Protein AF-A0A1B9SP45-F1 (afdb_monomer_lite)

Radius of gyration: 37.99 Å; chains: 1; bounding box: 98×41×104 Å

Sequence (190 aa):
MEVESFVPELCGLWPQTRAYCSGLAAVSGRADVQAVVEEYFLETKSGASASPEDLRVLLNEMTAEMREQFAAFRELRRSAEAAASASGDEAAAKLARTDLKAATDAMSLIVRTLEKIDQLQRQFARDRELAIEENEMAMGLDDAKTSFLRRIEERATARAWQLFEDWQRNGPPATDEDEAVRATREAEPG

Structure (mmCIF, N/CA/C/O backbone):
data_AF-A0A1B9SP45-F1
#
_entry.id   AF-A0A1B9SP45-F1
#
loop_
_atom_site.group_PDB
_atom_site.id
_atom_site.type_symbol
_atom_site.label_atom_id
_atom_site.label_alt_id
_atom_site.label_comp_id
_atom_site.label_asym_id
_atom_site.label_entity_id
_atom_site.label_seq_id
_atom_site.pdbx_PDB_ins_code
_atom_site.Cartn_x
_atom_site.Cartn_y
_atom_site.Cartn_z
_atom_site.occupancy
_atom_site.B_iso_or_equiv
_atom_site.auth_seq_id
_atom_site.auth_comp_id
_atom_site.auth_asym_id
_atom_site.auth_atom_id
_atom_site.pdbx_PDB_model_num
ATOM 1 N N . MET A 1 1 ? 35.743 21.971 16.397 1.00 42.22 1 MET A N 1
ATOM 2 C CA . MET A 1 1 ? 35.448 20.574 16.028 1.00 42.22 1 MET A CA 1
ATOM 3 C C . MET A 1 1 ? 36.082 20.388 14.663 1.00 42.22 1 MET A C 1
ATOM 5 O O . MET A 1 1 ? 35.488 20.775 13.668 1.00 42.22 1 MET A O 1
ATOM 9 N N . GLU A 1 2 ? 37.363 20.026 14.648 1.00 50.03 2 GLU A N 1
ATOM 10 C CA . GLU A 1 2 ? 38.114 19.815 13.407 1.00 50.03 2 GLU A CA 1
ATOM 11 C C . GLU A 1 2 ? 37.655 18.489 12.804 1.00 50.03 2 GLU A C 1
ATOM 13 O O . GLU A 1 2 ? 37.582 17.483 13.507 1.00 50.03 2 GLU A O 1
ATOM 18 N N . VAL A 1 3 ? 37.266 18.510 11.531 1.00 56.19 3 VAL A N 1
ATOM 19 C CA . VAL A 1 3 ? 36.936 17.292 10.791 1.00 56.19 3 VAL A CA 1
ATOM 20 C C . VAL A 1 3 ? 38.253 16.558 10.577 1.00 56.19 3 VAL A C 1
ATOM 22 O O . VAL A 1 3 ? 39.141 17.076 9.900 1.00 56.19 3 VAL A O 1
ATOM 25 N N . GLU A 1 4 ? 38.390 15.399 11.217 1.00 61.34 4 GLU A N 1
ATOM 26 C CA . GLU A 1 4 ? 39.544 14.518 11.076 1.00 61.34 4 GLU A CA 1
ATOM 27 C C . GLU A 1 4 ? 39.859 14.309 9.590 1.00 61.34 4 GLU A C 1
ATOM 29 O O . GLU A 1 4 ? 38.998 13.952 8.783 1.00 61.34 4 GLU A O 1
ATOM 34 N N . SER A 1 5 ? 41.108 14.608 9.239 1.00 69.56 5 SER A N 1
ATOM 35 C CA . SER A 1 5 ? 41.683 14.476 7.905 1.00 69.56 5 SER A CA 1
ATOM 36 C C . SER A 1 5 ? 41.334 13.117 7.293 1.00 69.56 5 SER A C 1
ATOM 38 O O . SER A 1 5 ? 41.760 12.083 7.803 1.00 69.56 5 SER A O 1
ATOM 40 N N . PHE A 1 6 ? 40.610 13.121 6.171 1.00 68.94 6 PHE A N 1
ATOM 41 C CA . PHE A 1 6 ? 40.365 11.928 5.363 1.00 68.94 6 PHE A CA 1
ATOM 42 C C . PHE A 1 6 ? 41.708 11.316 4.944 1.00 68.94 6 PHE A C 1
ATOM 44 O O . PHE A 1 6 ? 42.464 11.947 4.208 1.00 68.94 6 PHE A O 1
ATOM 51 N N . VAL A 1 7 ? 42.013 10.111 5.439 1.00 76.25 7 VAL A N 1
ATOM 52 C CA . VAL A 1 7 ? 43.215 9.343 5.084 1.00 76.25 7 VAL A CA 1
ATOM 53 C C . VAL A 1 7 ? 42.829 8.353 3.981 1.00 76.25 7 VAL A C 1
ATOM 55 O O . VAL A 1 7 ? 42.238 7.314 4.285 1.00 76.25 7 VAL A O 1
ATOM 58 N N . PRO A 1 8 ? 43.144 8.633 2.702 1.00 67.38 8 PRO A N 1
ATOM 59 C CA . PRO A 1 8 ? 42.711 7.797 1.584 1.00 67.38 8 PRO A CA 1
ATOM 60 C C . PRO A 1 8 ? 43.300 6.388 1.657 1.00 67.38 8 PRO A C 1
ATOM 62 O O . PRO A 1 8 ? 42.695 5.449 1.166 1.00 67.38 8 PRO A O 1
ATOM 65 N N . GLU A 1 9 ? 44.446 6.229 2.319 1.00 70.25 9 GLU A N 1
ATOM 66 C CA . GLU A 1 9 ? 45.135 4.944 2.457 1.00 70.25 9 GLU A CA 1
ATOM 67 C C . GLU A 1 9 ? 44.438 3.973 3.422 1.00 70.25 9 GLU A C 1
ATOM 69 O O . GLU A 1 9 ? 44.679 2.770 3.356 1.00 70.25 9 GLU A O 1
ATOM 74 N N . LEU A 1 10 ? 43.529 4.463 4.279 1.00 67.00 10 LEU A N 1
ATOM 75 C CA . LEU A 1 10 ? 42.650 3.596 5.076 1.00 67.00 10 LEU A CA 1
ATOM 76 C C . LEU A 1 10 ? 41.537 2.969 4.224 1.00 67.00 10 LEU A C 1
ATOM 78 O O . LEU A 1 10 ? 41.013 1.907 4.561 1.00 67.00 10 LEU A O 1
ATOM 82 N N . CYS A 1 11 ? 41.173 3.622 3.120 1.00 64.69 11 C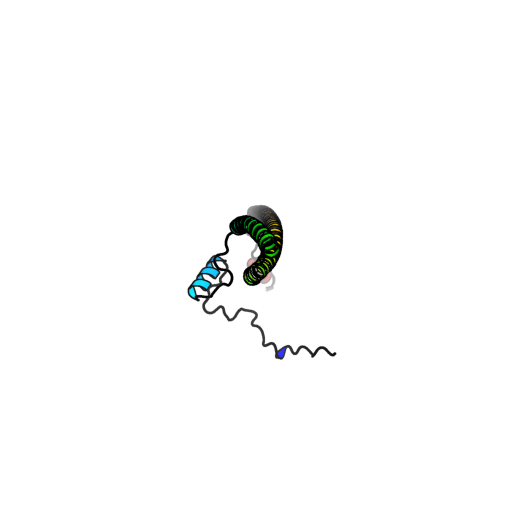YS A N 1
ATOM 83 C CA . CYS A 1 11 ? 40.241 3.098 2.137 1.00 64.69 11 CYS A CA 1
ATOM 84 C C . CYS A 1 11 ? 41.074 2.384 1.069 1.00 64.69 11 CYS A C 1
ATOM 86 O O . CYS A 1 11 ? 41.517 3.006 0.109 1.00 64.69 11 CYS A O 1
ATOM 88 N N . GLY A 1 12 ? 41.342 1.087 1.255 1.00 68.00 12 GLY A N 1
ATOM 89 C CA . GLY A 1 12 ? 42.094 0.296 0.275 1.00 68.00 12 GLY A CA 1
ATOM 90 C C . GLY A 1 12 ? 41.594 0.521 -1.160 1.00 68.00 12 GLY A C 1
ATOM 91 O O . GLY A 1 12 ? 40.411 0.795 -1.370 1.00 68.00 12 GLY A O 1
ATOM 92 N N . LEU A 1 13 ? 42.497 0.428 -2.144 1.00 68.44 13 LEU A N 1
ATOM 93 C CA . LEU A 1 13 ? 42.187 0.663 -3.558 1.00 68.44 13 LEU A CA 1
ATOM 94 C C . LEU A 1 13 ? 40.979 -0.178 -3.976 1.00 68.44 13 LEU A C 1
ATOM 96 O O . LEU A 1 13 ? 41.081 -1.397 -4.127 1.00 68.44 13 LEU A O 1
ATOM 100 N N . TRP A 1 14 ? 39.832 0.476 -4.159 1.00 64.31 14 TRP A N 1
ATOM 101 C CA . TRP A 1 14 ? 38.664 -0.204 -4.687 1.00 64.31 14 TRP A CA 1
ATOM 102 C C . TRP A 1 14 ? 38.986 -0.590 -6.132 1.00 64.31 14 TRP A C 1
ATOM 104 O O . TRP A 1 14 ? 39.320 0.291 -6.932 1.00 64.31 14 TRP A O 1
ATOM 114 N N . PRO A 1 15 ? 38.953 -1.882 -6.490 1.00 65.06 15 PRO A N 1
ATOM 115 C CA . PRO A 1 15 ? 39.289 -2.285 -7.842 1.00 65.06 15 PRO A CA 1
ATOM 116 C C . PRO A 1 15 ? 38.285 -1.645 -8.810 1.00 65.06 15 PRO A C 1
ATOM 118 O O . PRO A 1 15 ? 37.073 -1.720 -8.601 1.00 65.06 15 PRO A O 1
ATOM 121 N N . GLN A 1 16 ? 38.789 -1.004 -9.874 1.00 60.66 16 GLN A N 1
ATOM 122 C CA . GLN A 1 16 ? 37.947 -0.385 -10.913 1.00 60.66 16 GLN A CA 1
ATOM 123 C C . GLN A 1 16 ? 37.022 -1.409 -11.590 1.00 60.66 16 GLN A C 1
ATOM 125 O O . GLN A 1 16 ? 35.959 -1.056 -12.097 1.00 60.66 16 GLN A O 1
ATOM 130 N N . THR A 1 17 ? 37.399 -2.687 -11.536 1.00 58.34 17 THR A N 1
ATOM 131 C CA . THR A 1 17 ? 36.619 -3.815 -12.039 1.00 58.34 17 THR A CA 1
ATOM 132 C C . THR A 1 17 ? 36.155 -4.673 -10.865 1.00 58.34 17 THR A C 1
ATOM 134 O O . THR A 1 17 ? 36.956 -5.055 -10.013 1.00 58.34 17 THR A O 1
ATOM 137 N N . ARG A 1 18 ? 34.854 -4.988 -10.805 1.00 57.25 18 ARG A N 1
ATOM 138 C CA . ARG A 1 18 ? 34.255 -5.786 -9.721 1.00 57.25 18 ARG A CA 1
ATOM 139 C C . ARG A 1 18 ? 34.962 -7.146 -9.599 1.00 57.25 18 ARG A C 1
ATOM 141 O O . ARG A 1 18 ? 34.821 -7.994 -10.473 1.00 57.25 18 ARG A O 1
ATOM 148 N N . ALA A 1 19 ? 35.676 -7.370 -8.496 1.00 61.28 19 ALA A N 1
ATOM 149 C CA . ALA A 1 19 ? 36.406 -8.620 -8.244 1.00 61.28 19 ALA A CA 1
ATOM 150 C C . ALA A 1 19 ? 35.496 -9.805 -7.852 1.00 61.28 19 ALA A C 1
ATOM 152 O O . ALA A 1 19 ? 35.930 -10.952 -7.871 1.00 61.28 19 ALA A O 1
ATOM 153 N N . TYR A 1 20 ? 34.223 -9.548 -7.533 1.00 59.41 20 TYR A N 1
ATOM 154 C CA . TYR A 1 20 ? 33.263 -10.576 -7.107 1.00 59.41 20 TYR A CA 1
ATOM 155 C C . TYR A 1 20 ? 32.554 -11.295 -8.269 1.00 59.41 20 TYR A C 1
ATOM 157 O O . TYR A 1 20 ? 31.704 -12.144 -8.029 1.00 59.41 20 TYR A O 1
ATOM 165 N N . CYS A 1 21 ? 32.896 -11.000 -9.528 1.00 46.84 21 CYS A N 1
ATOM 166 C CA . CYS A 1 21 ? 32.276 -11.641 -10.696 1.00 46.84 21 CYS A CA 1
ATOM 167 C C . CYS A 1 21 ? 32.899 -12.999 -11.075 1.00 46.84 21 CYS A C 1
ATOM 169 O O . CYS A 1 21 ? 32.621 -13.516 -12.155 1.00 46.84 21 CYS A O 1
ATOM 171 N N . SER A 1 22 ? 33.737 -13.605 -10.227 1.00 49.94 22 SER A N 1
ATOM 172 C CA . SER A 1 22 ? 34.260 -14.956 -10.475 1.00 49.94 22 SER A CA 1
ATOM 173 C C . SER A 1 22 ? 33.200 -16.015 -10.144 1.00 49.94 22 SER A C 1
ATOM 175 O O . SER A 1 22 ? 33.325 -16.734 -9.156 1.00 49.94 22 SER A O 1
ATOM 177 N N . GLY A 1 23 ? 32.142 -16.092 -10.952 1.00 54.94 23 GLY A N 1
ATOM 178 C CA . GLY A 1 23 ? 31.161 -17.183 -10.896 1.00 54.94 23 GLY A CA 1
ATOM 179 C C . GLY A 1 23 ? 29.736 -16.780 -11.258 1.00 54.94 23 GLY A C 1
ATOM 180 O O . GLY A 1 23 ? 28.992 -17.594 -11.789 1.00 54.94 23 GLY A O 1
ATOM 181 N N . LEU A 1 24 ? 29.369 -15.517 -11.047 1.00 53.38 24 LEU A N 1
ATOM 182 C CA . LEU A 1 24 ? 28.070 -14.994 -11.454 1.00 53.38 24 LEU A CA 1
ATOM 183 C C . LEU A 1 24 ? 28.230 -14.368 -12.836 1.00 53.38 24 LEU A C 1
ATOM 185 O O . LEU A 1 24 ? 28.811 -13.287 -12.971 1.00 53.38 24 LEU A O 1
ATOM 189 N N . ALA A 1 25 ? 27.751 -15.072 -13.867 1.00 55.47 25 ALA A N 1
ATOM 190 C CA . ALA A 1 25 ? 27.550 -14.488 -15.189 1.00 55.47 25 ALA A CA 1
ATOM 191 C C . ALA A 1 25 ? 26.876 -13.124 -15.011 1.00 55.47 25 ALA A C 1
ATOM 193 O O . ALA A 1 25 ? 25.986 -13.005 -14.175 1.00 55.47 25 ALA A O 1
ATOM 194 N N . ALA A 1 26 ? 27.354 -12.102 -15.724 1.00 55.38 26 ALA A N 1
ATOM 195 C CA . ALA A 1 26 ? 26.933 -10.714 -15.573 1.00 55.38 26 ALA A CA 1
ATOM 196 C C . ALA A 1 26 ? 25.400 -10.592 -15.560 1.00 55.38 26 ALA A C 1
ATOM 198 O O . ALA A 1 26 ? 24.768 -10.510 -16.611 1.00 55.38 26 ALA A O 1
ATOM 199 N N . VAL A 1 27 ? 24.831 -10.598 -14.354 1.00 54.84 27 VAL A N 1
ATOM 200 C CA . VAL A 1 27 ? 23.398 -10.560 -14.085 1.00 54.84 27 VAL A CA 1
ATOM 201 C C . VAL A 1 27 ? 22.902 -9.211 -14.589 1.00 54.84 27 VAL A C 1
ATOM 203 O O . VAL A 1 27 ? 23.061 -8.192 -13.919 1.00 54.84 27 VAL A O 1
ATOM 206 N N . SER A 1 28 ? 22.414 -9.188 -15.826 1.00 57.78 28 SER A N 1
ATOM 207 C CA . SER A 1 28 ? 22.014 -7.954 -16.510 1.00 57.78 28 SER A CA 1
ATOM 208 C C . SER A 1 28 ? 20.501 -7.761 -16.466 1.00 57.78 28 SER A C 1
ATOM 210 O O . SER A 1 28 ? 20.033 -6.638 -16.639 1.00 57.78 28 SER A O 1
ATOM 212 N N . GLY A 1 29 ? 19.730 -8.823 -16.193 1.00 59.09 29 GLY A N 1
ATOM 213 C CA . GLY A 1 29 ? 18.273 -8.785 -16.109 1.00 59.09 29 GLY A CA 1
ATOM 214 C C . GLY A 1 29 ? 17.713 -9.119 -14.726 1.00 59.09 29 GLY A C 1
ATOM 215 O O . GLY A 1 29 ? 18.282 -9.891 -13.958 1.00 59.09 29 GLY A O 1
ATOM 216 N N . ARG A 1 30 ? 16.522 -8.586 -14.426 1.00 55.31 30 ARG A N 1
ATOM 217 C CA . ARG A 1 30 ? 15.757 -8.885 -13.200 1.00 55.31 30 ARG A CA 1
ATOM 218 C C . ARG A 1 30 ? 15.460 -10.386 -13.029 1.00 55.31 30 ARG A C 1
ATOM 220 O O . ARG A 1 30 ? 15.435 -10.865 -11.902 1.00 55.31 30 ARG A O 1
ATOM 227 N N . ALA A 1 31 ? 15.270 -11.117 -14.130 1.00 60.97 31 ALA A N 1
ATOM 228 C CA . ALA A 1 31 ? 15.070 -12.569 -14.121 1.00 60.97 31 ALA A CA 1
ATOM 229 C C . ALA A 1 31 ? 16.335 -13.330 -13.684 1.00 60.97 31 ALA A C 1
ATOM 231 O O . ALA A 1 31 ? 16.245 -14.262 -12.889 1.00 60.97 31 ALA A O 1
ATOM 232 N N . ASP A 1 32 ? 17.510 -12.871 -14.121 1.00 66.25 32 ASP A N 1
ATOM 233 C CA . AS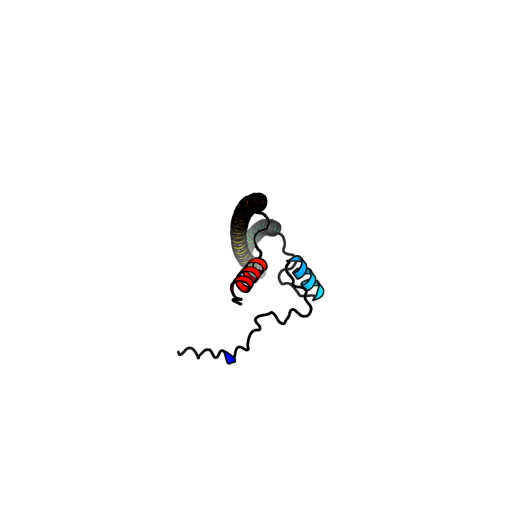P A 1 32 ? 18.798 -13.455 -13.738 1.00 66.25 32 ASP A CA 1
ATOM 234 C C . ASP A 1 32 ? 19.074 -13.225 -12.242 1.00 66.25 32 ASP A C 1
ATOM 236 O O . ASP A 1 32 ? 19.576 -14.109 -11.554 1.00 66.25 32 ASP A O 1
ATOM 240 N N . VAL A 1 33 ? 18.686 -12.056 -11.706 1.00 66.31 33 VAL A N 1
ATOM 241 C CA . VAL A 1 33 ? 18.777 -11.765 -10.262 1.00 66.31 33 VAL A CA 1
ATOM 242 C C . VAL A 1 33 ? 17.901 -12.730 -9.465 1.00 66.31 33 VAL A C 1
ATOM 244 O O . VAL A 1 33 ? 18.316 -13.211 -8.415 1.00 66.31 33 VAL A O 1
ATOM 247 N N . GLN A 1 34 ? 16.693 -13.017 -9.953 1.00 64.25 34 GLN A N 1
ATOM 248 C CA . GLN A 1 34 ? 15.746 -13.883 -9.257 1.00 64.25 34 GLN A CA 1
ATOM 249 C C . GLN A 1 34 ? 16.211 -15.345 -9.227 1.00 64.25 34 GLN A C 1
ATOM 251 O O . GLN A 1 34 ? 16.118 -15.981 -8.180 1.00 64.25 34 GLN A O 1
ATOM 256 N N . ALA A 1 35 ? 16.801 -15.834 -10.320 1.00 68.88 35 ALA A N 1
ATOM 257 C CA . ALA A 1 35 ? 17.415 -17.160 -10.372 1.00 68.88 35 ALA A CA 1
ATOM 258 C C . ALA A 1 35 ? 18.586 -17.296 -9.382 1.00 68.88 35 ALA A C 1
ATOM 260 O O . ALA A 1 35 ? 18.681 -18.296 -8.679 1.00 68.88 35 ALA A O 1
ATOM 261 N N . VAL A 1 36 ? 19.429 -16.264 -9.259 1.00 69.88 36 VAL A N 1
ATOM 262 C CA . VAL A 1 36 ? 20.527 -16.233 -8.276 1.00 69.88 36 VAL A CA 1
ATOM 263 C C . VAL A 1 36 ? 19.984 -16.186 -6.842 1.00 69.88 36 VAL A C 1
ATOM 265 O O . VAL A 1 36 ? 20.479 -16.874 -5.958 1.00 69.88 36 VAL A O 1
ATOM 268 N N . VAL A 1 37 ? 18.936 -15.406 -6.577 1.00 67.88 37 VAL A N 1
ATOM 269 C CA . VAL A 1 37 ? 18.293 -15.369 -5.252 1.00 67.88 37 VAL A CA 1
ATOM 270 C C . VAL A 1 37 ? 17.760 -16.747 -4.847 1.00 67.88 37 VAL A C 1
ATOM 272 O O . VAL A 1 37 ? 17.964 -17.156 -3.703 1.00 67.88 37 VAL A O 1
ATOM 275 N N . GLU A 1 38 ? 17.113 -17.461 -5.772 1.00 69.19 38 GLU A N 1
ATOM 276 C CA . GLU A 1 38 ? 16.619 -18.825 -5.549 1.00 69.19 38 GLU A CA 1
ATOM 277 C C . GLU A 1 38 ? 17.764 -19.832 -5.377 1.00 69.19 38 GLU A C 1
ATOM 279 O O . GLU A 1 38 ? 17.728 -20.634 -4.446 1.00 69.19 38 GLU A O 1
ATOM 284 N N . GLU A 1 39 ? 18.807 -19.753 -6.209 1.00 76.44 39 GLU A N 1
ATOM 285 C CA . GLU A 1 39 ? 19.994 -20.617 -6.136 1.00 76.44 39 GLU A CA 1
ATOM 286 C C . GLU A 1 39 ? 20.712 -20.507 -4.782 1.00 76.44 39 GLU A C 1
ATOM 288 O O . GLU A 1 39 ? 21.143 -21.512 -4.213 1.00 76.44 39 GLU A O 1
ATOM 293 N N . TYR A 1 40 ? 20.799 -19.294 -4.233 1.00 74.25 40 TYR A N 1
ATOM 294 C CA . TYR A 1 40 ? 21.470 -19.025 -2.961 1.00 74.25 40 TYR A CA 1
ATOM 295 C C . TYR A 1 40 ? 20.516 -18.958 -1.756 1.00 74.25 40 TYR A C 1
ATOM 297 O O . TYR A 1 40 ? 20.955 -18.580 -0.667 1.00 74.25 40 TYR A O 1
ATOM 305 N N . PHE A 1 41 ? 19.237 -19.327 -1.922 1.00 69.88 41 PHE A N 1
ATOM 306 C CA . PHE A 1 41 ? 18.201 -19.293 -0.875 1.00 69.88 41 PHE A CA 1
ATOM 307 C C . PHE A 1 41 ? 18.171 -17.974 -0.090 1.00 69.88 41 PHE A C 1
ATOM 309 O O . PHE A 1 41 ? 17.961 -17.945 1.126 1.00 69.88 41 PHE A O 1
ATOM 316 N N . LEU A 1 42 ? 18.427 -16.862 -0.776 1.00 73.50 42 LEU A N 1
ATOM 317 C CA . LEU A 1 42 ? 18.468 -15.564 -0.129 1.00 73.50 42 LEU A CA 1
ATOM 318 C C . LEU A 1 42 ? 17.035 -15.120 0.161 1.00 73.50 42 LEU A C 1
ATOM 320 O O . LEU A 1 42 ? 1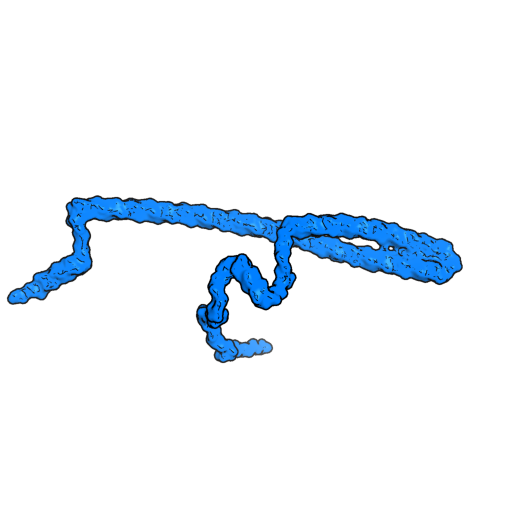6.226 -14.951 -0.751 1.00 73.50 42 LEU A O 1
ATOM 324 N N . GLU A 1 43 ? 16.722 -14.881 1.434 1.00 58.78 43 GLU A N 1
ATOM 325 C CA . GLU A 1 43 ? 15.471 -14.223 1.797 1.00 58.78 43 GLU A CA 1
ATOM 326 C C . GLU A 1 43 ? 15.477 -12.800 1.238 1.00 58.78 43 GLU A C 1
ATOM 328 O O . GLU A 1 43 ? 16.121 -11.878 1.751 1.00 58.78 43 GLU A O 1
ATOM 333 N N . THR A 1 44 ? 14.728 -12.604 0.160 1.00 61.09 44 THR A N 1
ATOM 334 C CA . THR A 1 44 ? 14.406 -11.271 -0.315 1.00 61.09 44 THR A CA 1
ATOM 335 C C . THR A 1 44 ? 13.326 -10.705 0.595 1.00 61.09 44 THR A C 1
ATOM 337 O O . THR A 1 44 ? 12.213 -11.217 0.676 1.00 61.09 44 THR A O 1
ATOM 340 N N . LYS A 1 45 ? 13.636 -9.601 1.289 1.00 59.56 45 LYS A N 1
ATOM 341 C CA . LYS A 1 45 ? 12.645 -8.872 2.108 1.00 59.56 45 LYS A CA 1
ATOM 342 C C . LYS A 1 45 ? 11.405 -8.449 1.309 1.00 59.56 45 LYS A C 1
ATOM 344 O O . LYS A 1 45 ? 10.363 -8.177 1.894 1.00 59.56 45 LYS A O 1
ATOM 349 N N . SER A 1 46 ? 11.528 -8.394 -0.013 1.00 54.06 46 SER A N 1
ATOM 350 C CA . SER A 1 46 ? 10.419 -8.368 -0.953 1.00 54.06 46 SER A CA 1
ATOM 351 C C . SER A 1 46 ? 10.291 -9.763 -1.560 1.00 54.06 46 SER A C 1
ATOM 353 O O . SER A 1 46 ? 10.978 -10.051 -2.536 1.00 54.06 46 SER A O 1
ATOM 355 N N . GLY A 1 47 ? 9.395 -10.604 -1.035 1.00 54.03 47 GLY A N 1
ATOM 356 C CA . GLY A 1 47 ? 8.897 -11.751 -1.803 1.00 54.03 47 GLY A CA 1
ATOM 357 C C . GLY A 1 47 ? 8.295 -11.290 -3.140 1.00 54.03 47 GLY A C 1
ATOM 358 O O . GLY A 1 47 ? 8.249 -10.083 -3.401 1.00 54.03 47 GLY A O 1
ATOM 359 N N . ALA A 1 48 ? 7.851 -12.232 -3.985 1.00 57.59 48 ALA A N 1
ATOM 360 C CA . ALA A 1 48 ? 7.251 -11.947 -5.295 1.00 57.59 48 ALA A CA 1
ATOM 361 C C . ALA A 1 48 ? 6.372 -10.690 -5.217 1.00 57.59 48 ALA A C 1
ATOM 363 O O . ALA A 1 48 ? 5.347 -10.687 -4.536 1.00 57.59 48 ALA A O 1
ATOM 364 N N . SER A 1 49 ? 6.853 -9.591 -5.808 1.00 59.69 49 SER A N 1
ATOM 365 C CA . SER A 1 49 ? 6.244 -8.282 -5.605 1.00 59.69 49 SER A CA 1
ATOM 366 C C . SER A 1 49 ? 4.842 -8.342 -6.194 1.00 59.69 49 SER A C 1
ATOM 368 O O . SER A 1 49 ? 4.718 -8.402 -7.420 1.00 59.69 49 SER A O 1
ATOM 370 N N . ALA A 1 50 ? 3.814 -8.370 -5.338 1.00 68.38 50 ALA A N 1
ATOM 371 C CA . ALA A 1 50 ? 2.429 -8.225 -5.769 1.00 68.38 50 ALA A CA 1
ATOM 372 C C . ALA A 1 50 ? 2.349 -7.021 -6.710 1.00 68.38 50 ALA A C 1
ATOM 374 O O . ALA A 1 50 ? 3.053 -6.023 -6.493 1.00 68.38 50 ALA A O 1
ATOM 375 N N . SER A 1 51 ? 1.562 -7.130 -7.783 1.00 81.38 51 SER A N 1
ATOM 376 C CA . SER A 1 51 ? 1.523 -6.032 -8.737 1.00 81.38 51 SER A CA 1
ATOM 377 C C . SER A 1 51 ? 1.043 -4.763 -8.016 1.00 81.38 51 SER A C 1
ATOM 379 O O . SER A 1 51 ? 0.249 -4.845 -7.071 1.00 81.38 51 SER A O 1
ATOM 381 N N . PRO A 1 52 ? 1.508 -3.570 -8.426 1.00 80.50 52 PRO A N 1
ATOM 382 C CA . PRO A 1 52 ? 1.040 -2.320 -7.835 1.00 80.50 52 PRO A CA 1
ATOM 383 C C . PRO A 1 52 ? -0.489 -2.179 -7.852 1.00 80.50 52 PRO A C 1
ATOM 385 O O . PRO A 1 52 ? -1.042 -1.483 -7.007 1.00 80.50 52 PRO A O 1
ATOM 388 N N . GLU A 1 53 ? -1.176 -2.841 -8.787 1.00 84.50 53 GLU A N 1
ATOM 389 C CA . GLU A 1 53 ? -2.636 -2.861 -8.863 1.00 84.50 53 GLU A CA 1
ATOM 390 C C . GLU A 1 53 ? -3.253 -3.810 -7.822 1.00 84.50 53 GLU A C 1
ATOM 392 O O . GLU A 1 53 ? -4.169 -3.407 -7.105 1.00 84.50 53 GLU A O 1
ATOM 397 N N . ASP A 1 54 ? -2.692 -5.011 -7.637 1.00 87.25 54 ASP A N 1
ATOM 398 C CA . ASP A 1 54 ? -3.137 -5.955 -6.597 1.00 87.25 54 ASP A CA 1
ATOM 399 C C . ASP A 1 54 ? -3.012 -5.337 -5.197 1.00 87.25 54 ASP A C 1
ATOM 401 O O . ASP A 1 54 ? -3.907 -5.464 -4.360 1.00 87.25 54 ASP A O 1
ATOM 405 N N . LEU A 1 55 ? -1.927 -4.594 -4.952 1.00 87.31 55 LEU A N 1
ATOM 406 C CA . LEU A 1 55 ? -1.722 -3.871 -3.696 1.00 87.31 55 LEU A CA 1
ATOM 407 C C . LEU A 1 55 ? -2.777 -2.778 -3.473 1.00 87.31 55 LEU A C 1
ATOM 409 O O . LEU A 1 55 ? -3.185 -2.545 -2.337 1.00 87.31 55 LEU A O 1
ATOM 413 N N . ARG A 1 56 ? -3.255 -2.110 -4.528 1.00 87.75 56 ARG A N 1
ATOM 414 C CA . ARG A 1 56 ? -4.318 -1.095 -4.410 1.00 87.75 56 ARG A CA 1
ATOM 415 C C . ARG A 1 56 ? -5.656 -1.729 -4.072 1.00 87.75 56 ARG A C 1
ATOM 417 O O . ARG A 1 56 ? -6.360 -1.204 -3.210 1.00 87.75 56 ARG A O 1
ATOM 424 N N . VAL A 1 57 ? -5.990 -2.839 -4.730 1.00 90.75 57 VAL A N 1
ATOM 425 C CA . VAL A 1 57 ? -7.201 -3.615 -4.435 1.00 90.75 57 VAL A CA 1
ATOM 426 C C . VAL A 1 57 ? -7.177 -4.068 -2.979 1.00 90.75 57 VAL A C 1
ATOM 428 O O . VAL A 1 57 ? -8.102 -3.743 -2.236 1.00 90.75 57 VAL A O 1
ATOM 431 N N . LEU A 1 58 ? -6.071 -4.668 -2.534 1.00 92.31 58 LEU A N 1
ATOM 432 C CA . LEU A 1 58 ? -5.894 -5.095 -1.148 1.00 92.31 58 LEU A CA 1
ATOM 433 C C . LEU A 1 58 ? -6.058 -3.935 -0.155 1.00 92.31 58 LEU A C 1
ATOM 435 O O . LEU A 1 58 ? -6.791 -4.051 0.823 1.00 92.31 58 LEU A O 1
ATOM 439 N N . LEU A 1 59 ? -5.414 -2.789 -0.399 1.00 91.69 59 LEU A N 1
ATOM 440 C CA . LEU A 1 59 ? -5.543 -1.627 0.487 1.00 91.69 59 LEU A CA 1
ATOM 441 C C . LEU A 1 59 ? -6.984 -1.096 0.536 1.00 91.69 59 LEU A C 1
ATOM 443 O O . LEU A 1 59 ? -7.443 -0.665 1.595 1.00 91.69 59 LEU A O 1
ATOM 447 N N . ASN A 1 60 ? -7.721 -1.143 -0.576 1.00 92.81 60 ASN A N 1
ATOM 448 C CA . ASN A 1 60 ? -9.133 -0.759 -0.611 1.00 92.81 60 ASN A CA 1
ATOM 449 C C . ASN A 1 60 ? -10.016 -1.729 0.183 1.00 92.81 60 ASN A C 1
ATOM 451 O O . ASN A 1 60 ? -10.875 -1.276 0.944 1.00 92.81 60 ASN A O 1
ATOM 455 N N . GLU A 1 61 ? -9.785 -3.033 0.041 1.00 94.69 61 GLU A N 1
ATOM 456 C CA . GLU A 1 61 ? -10.478 -4.080 0.798 1.00 94.69 61 GLU A CA 1
ATOM 457 C C . GLU A 1 61 ? -10.214 -3.935 2.296 1.00 94.69 61 GLU A C 1
ATOM 459 O O . GLU A 1 61 ? -11.159 -3.821 3.076 1.00 94.69 61 GLU A O 1
ATOM 464 N N . MET A 1 62 ? -8.946 -3.790 2.692 1.00 92.69 62 MET A N 1
ATOM 465 C CA . MET A 1 62 ? -8.569 -3.527 4.081 1.00 92.69 62 MET A CA 1
ATOM 466 C C . MET A 1 62 ? -9.239 -2.258 4.616 1.00 92.69 62 MET A C 1
ATOM 468 O O . MET A 1 62 ? -9.710 -2.233 5.748 1.00 92.69 62 MET A O 1
ATOM 472 N N . THR A 1 63 ? -9.335 -1.196 3.812 1.00 94.12 63 THR A N 1
ATOM 473 C CA . THR A 1 63 ? -10.033 0.033 4.225 1.00 94.12 63 THR A CA 1
ATOM 474 C C . THR A 1 63 ? -11.527 -0.224 4.451 1.00 94.12 63 THR A C 1
ATOM 476 O O . THR A 1 63 ? -12.113 0.320 5.389 1.00 94.12 63 THR A O 1
ATOM 479 N N . ALA A 1 64 ? -12.167 -1.033 3.602 1.00 94.94 64 ALA A N 1
ATOM 480 C CA . ALA A 1 64 ? -13.569 -1.404 3.765 1.00 94.94 64 ALA A CA 1
ATOM 481 C C . ALA A 1 64 ? -13.794 -2.238 5.028 1.00 94.94 64 ALA A C 1
ATOM 483 O O . ALA A 1 64 ? -14.653 -1.881 5.835 1.00 94.94 64 ALA A O 1
ATOM 484 N N . GLU A 1 65 ? -12.968 -3.257 5.241 1.00 95.56 65 GLU A N 1
ATOM 485 C CA . GLU A 1 65 ? -13.027 -4.114 6.421 1.00 95.56 65 GLU A CA 1
ATOM 486 C C . GLU A 1 65 ? -12.781 -3.314 7.709 1.00 95.56 65 GLU A C 1
ATOM 488 O O . GLU A 1 65 ? -13.553 -3.395 8.662 1.00 95.56 65 GLU A O 1
ATOM 493 N N . MET A 1 66 ? -11.766 -2.445 7.733 1.00 93.88 66 MET A N 1
ATOM 494 C CA . MET A 1 66 ? -11.476 -1.591 8.889 1.00 93.88 66 MET A CA 1
ATOM 495 C C . MET A 1 66 ? -12.624 -0.626 9.215 1.00 93.88 66 MET A C 1
ATOM 497 O O . MET A 1 66 ? -12.866 -0.342 10.389 1.00 93.88 66 MET A O 1
ATOM 501 N N . ARG A 1 67 ? -13.363 -0.123 8.214 1.00 94.12 67 ARG A N 1
ATOM 502 C CA . ARG A 1 67 ? -14.569 0.693 8.458 1.00 94.12 67 ARG A CA 1
ATOM 503 C C . ARG A 1 67 ? -15.681 -0.118 9.115 1.00 94.12 67 ARG A C 1
ATOM 505 O O . ARG A 1 67 ? -16.344 0.398 10.015 1.00 94.12 67 ARG A O 1
ATOM 512 N N . GLU A 1 68 ? -15.880 -1.358 8.684 1.00 96.56 68 GLU A N 1
ATOM 513 C CA . GLU A 1 68 ? -16.859 -2.264 9.286 1.00 96.56 68 GLU A CA 1
ATOM 514 C C . GLU A 1 68 ? -16.479 -2.604 10.732 1.00 96.56 68 GLU A C 1
ATOM 516 O O . GLU A 1 68 ? -17.290 -2.432 11.645 1.00 96.56 68 GLU A O 1
ATOM 521 N N . GLN A 1 69 ? -15.214 -2.954 10.976 1.00 95.38 69 GLN A N 1
ATOM 522 C CA . GLN A 1 69 ? -14.694 -3.183 12.325 1.00 95.38 69 GLN A CA 1
ATOM 523 C C . GLN A 1 69 ? -14.837 -1.936 13.209 1.00 95.38 69 GLN A C 1
ATOM 525 O O . GLN A 1 69 ? -15.258 -2.034 14.362 1.00 95.38 69 GLN A O 1
ATOM 530 N N . PHE A 1 70 ? -14.560 -0.741 12.678 1.00 96.06 70 PHE A N 1
ATOM 531 C CA . PHE A 1 70 ? -14.753 0.512 13.409 1.00 96.06 70 PHE A CA 1
ATOM 532 C C . PHE A 1 70 ? -16.220 0.731 13.798 1.00 96.06 70 PHE A C 1
ATOM 534 O O . PHE A 1 70 ? -16.506 1.162 14.917 1.00 96.06 70 PHE A O 1
ATOM 541 N N . ALA A 1 71 ? -17.164 0.417 12.905 1.00 95.94 71 ALA A N 1
ATOM 542 C CA . ALA A 1 71 ? -18.591 0.479 13.205 1.00 95.94 71 ALA A CA 1
ATOM 543 C C . ALA A 1 71 ? -18.985 -0.522 14.306 1.00 95.94 71 ALA A C 1
ATOM 545 O O . ALA A 1 71 ? -19.706 -0.146 15.235 1.00 95.94 71 ALA A O 1
ATOM 546 N N . ALA A 1 72 ? -18.449 -1.745 14.264 1.00 95.81 72 ALA A N 1
ATOM 547 C CA . ALA A 1 72 ? -18.661 -2.757 15.295 1.00 95.81 72 ALA A CA 1
ATOM 548 C C . ALA A 1 72 ? -18.115 -2.315 16.666 1.00 95.81 72 ALA A C 1
ATOM 550 O O . ALA A 1 72 ? -18.835 -2.363 17.663 1.00 95.81 72 ALA A O 1
ATOM 551 N N . PHE A 1 73 ? -16.889 -1.782 16.732 1.00 96.62 73 PHE A N 1
ATOM 552 C CA . PHE A 1 73 ? -16.329 -1.251 17.982 1.00 96.62 73 PHE A CA 1
ATOM 553 C C . PHE A 1 73 ? -17.086 -0.022 18.499 1.00 96.62 73 PHE A C 1
ATOM 555 O O . PHE A 1 73 ? -17.210 0.163 19.710 1.00 96.62 73 PHE A O 1
ATOM 562 N N . ARG A 1 74 ? -17.654 0.805 17.610 1.00 96.25 74 ARG A N 1
ATOM 563 C CA . ARG A 1 74 ? -18.543 1.906 18.013 1.00 96.25 74 ARG A CA 1
ATOM 564 C C . ARG A 1 74 ? -19.835 1.419 18.656 1.00 96.25 74 ARG A C 1
ATOM 566 O O . ARG A 1 74 ? -20.333 2.098 19.554 1.00 96.25 74 ARG A O 1
ATOM 573 N N . GLU A 1 75 ? -20.401 0.316 18.176 1.00 95.75 75 GLU A N 1
ATOM 574 C CA . GLU A 1 75 ? -21.555 -0.325 18.813 1.00 95.75 75 GLU A CA 1
ATOM 575 C C . GLU A 1 75 ? -21.157 -0.902 20.173 1.00 95.75 75 GLU A C 1
ATOM 577 O O . GLU A 1 75 ? -21.777 -0.556 21.175 1.00 95.75 75 GLU A O 1
ATOM 582 N N . LEU A 1 76 ? -20.054 -1.655 20.230 1.00 94.00 76 LEU A N 1
ATOM 583 C CA . LEU A 1 76 ? -19.536 -2.234 21.472 1.00 94.00 76 LEU A CA 1
ATOM 584 C C . LEU A 1 76 ? -19.282 -1.168 22.547 1.00 94.00 76 LEU A C 1
ATOM 586 O O . LEU A 1 76 ? -19.629 -1.352 23.713 1.00 94.00 76 LEU A O 1
ATOM 590 N N . ARG A 1 77 ? -18.720 -0.017 22.158 1.00 94.31 77 ARG A N 1
ATOM 591 C CA . ARG A 1 77 ? -18.507 1.106 23.077 1.00 94.31 77 ARG A CA 1
ATOM 592 C C . ARG A 1 77 ? -19.830 1.640 23.629 1.00 94.31 77 ARG A C 1
ATOM 594 O O . ARG A 1 77 ? -19.931 1.855 24.831 1.00 94.31 77 ARG A O 1
ATOM 601 N N . ARG A 1 78 ? -20.853 1.811 22.781 1.00 94.00 78 ARG A N 1
ATOM 602 C CA . ARG A 1 78 ? -22.188 2.269 23.212 1.00 94.00 78 ARG A CA 1
ATOM 603 C C . ARG A 1 78 ? -22.865 1.268 24.146 1.00 94.00 78 ARG A C 1
ATOM 605 O O . ARG A 1 78 ? -23.439 1.681 25.152 1.00 94.00 78 ARG A O 1
ATOM 612 N N . SER A 1 79 ? -22.781 -0.030 23.855 1.00 91.62 79 SER A N 1
ATOM 613 C CA . SER A 1 79 ? -23.345 -1.060 24.735 1.00 91.62 79 SER A CA 1
ATOM 614 C C . SER A 1 79 ? -22.615 -1.128 26.078 1.00 91.62 79 SER A C 1
ATOM 616 O O . SER A 1 79 ? -23.262 -1.244 27.117 1.00 91.62 79 SER A O 1
ATOM 618 N N . ALA A 1 80 ? -21.285 -0.995 26.078 1.00 91.50 80 ALA A N 1
ATOM 619 C CA . ALA A 1 80 ? -20.479 -0.965 27.296 1.00 91.50 80 ALA A CA 1
ATOM 620 C C . ALA A 1 80 ? -20.768 0.286 28.149 1.00 91.50 80 ALA A C 1
ATOM 622 O O . ALA A 1 80 ? -20.907 0.184 29.366 1.00 91.50 80 ALA A O 1
ATOM 623 N N . GLU A 1 81 ? -20.938 1.457 27.527 1.00 91.81 81 GLU A N 1
ATOM 624 C CA . GLU A 1 81 ? -21.357 2.697 28.203 1.00 91.81 81 GLU A CA 1
ATOM 625 C C . GLU A 1 81 ? -22.728 2.556 28.880 1.00 91.81 81 GLU A C 1
ATOM 627 O O . GLU A 1 81 ? -22.903 2.964 30.034 1.00 91.81 81 GLU A O 1
ATOM 632 N N . ALA A 1 82 ? -23.689 1.939 28.187 1.00 90.88 82 ALA A N 1
ATOM 633 C CA . ALA A 1 82 ? -25.012 1.659 28.735 1.00 90.88 82 ALA A CA 1
ATOM 634 C C . ALA A 1 82 ? -24.943 0.669 29.912 1.00 90.88 82 ALA A C 1
ATOM 636 O O . ALA A 1 82 ? -25.522 0.928 30.967 1.00 90.88 82 ALA A O 1
ATOM 637 N N . ALA A 1 83 ? -24.185 -0.424 29.774 1.00 88.69 83 ALA A N 1
ATOM 638 C CA . ALA A 1 83 ? -24.005 -1.423 30.828 1.00 88.69 83 ALA A CA 1
ATOM 639 C C . ALA A 1 83 ? -23.303 -0.849 32.072 1.00 88.69 83 ALA A C 1
ATOM 641 O O . ALA A 1 83 ? -23.727 -1.108 33.198 1.00 88.69 83 ALA A O 1
ATOM 642 N N . ALA A 1 84 ? -22.279 -0.013 31.882 1.00 87.75 84 ALA A N 1
ATOM 643 C CA . ALA A 1 84 ? -21.564 0.643 32.975 1.00 87.75 84 ALA A CA 1
ATOM 644 C C . ALA A 1 84 ? -22.451 1.618 33.769 1.00 87.75 84 ALA A C 1
ATOM 646 O O . ALA A 1 84 ? -22.185 1.857 34.945 1.00 87.75 84 ALA A O 1
ATOM 647 N N . SER A 1 85 ? -23.483 2.177 33.125 1.00 85.69 85 SER A N 1
ATOM 648 C CA . SER A 1 85 ? -24.407 3.157 33.711 1.00 85.69 85 SER A CA 1
ATOM 649 C C . SER A 1 85 ? -25.659 2.513 34.327 1.00 85.69 85 SER A C 1
ATOM 651 O O . SER A 1 85 ? -26.247 3.082 35.241 1.00 85.69 85 SER A O 1
ATOM 653 N N . ALA A 1 86 ? -26.071 1.337 33.839 1.00 84.38 86 ALA A N 1
ATOM 654 C CA . ALA A 1 86 ? -27.250 0.605 34.313 1.00 84.38 86 ALA A CA 1
ATOM 655 C C . ALA A 1 86 ? -26.942 -0.432 35.412 1.00 84.38 86 ALA A C 1
ATOM 657 O O . ALA A 1 86 ? -27.860 -0.893 36.091 1.00 84.38 86 ALA A O 1
ATOM 658 N N . SER A 1 87 ? -25.677 -0.831 35.583 1.00 72.12 87 SER A N 1
ATOM 659 C CA . SER A 1 87 ? -25.309 -1.887 36.529 1.00 72.12 87 SER A CA 1
ATOM 660 C C . SER A 1 87 ? -25.326 -1.407 37.984 1.00 72.12 87 SER A C 1
ATOM 662 O O . SER A 1 87 ? -24.542 -0.544 38.371 1.00 72.12 87 SER A O 1
ATOM 664 N N . GLY A 1 88 ? -26.173 -2.031 38.809 1.00 73.62 88 GLY A N 1
ATOM 665 C CA . GLY A 1 88 ? -26.083 -1.963 40.274 1.00 73.62 88 GLY A CA 1
ATOM 666 C C . GLY A 1 88 ? -25.030 -2.909 40.870 1.00 73.62 88 GLY A C 1
ATOM 667 O O . GLY A 1 88 ? -24.750 -2.832 42.063 1.00 73.62 88 GLY A O 1
ATOM 668 N N . ASP A 1 89 ? -24.451 -3.791 40.049 1.00 86.88 89 ASP A N 1
ATOM 669 C CA . ASP A 1 89 ? -23.351 -4.685 40.414 1.00 86.88 89 ASP A CA 1
ATOM 670 C C . ASP A 1 89 ? -22.001 -4.062 40.024 1.00 86.88 89 ASP A C 1
ATOM 672 O O . ASP A 1 89 ? -21.751 -3.725 38.860 1.00 86.88 89 ASP A O 1
ATOM 676 N N . GLU A 1 90 ? -21.114 -3.920 41.007 1.00 85.75 90 GLU A N 1
ATOM 677 C CA . GLU A 1 90 ? -19.789 -3.329 40.838 1.00 85.75 90 GLU A CA 1
ATOM 678 C C . GLU A 1 90 ? -18.855 -4.202 39.986 1.00 85.75 90 GLU A C 1
ATOM 680 O O . GLU A 1 90 ? -18.029 -3.670 39.236 1.00 85.75 90 GLU A O 1
ATOM 685 N N . ALA A 1 91 ? -19.014 -5.531 40.018 1.00 87.50 91 ALA A N 1
ATOM 686 C CA . ALA A 1 91 ? -18.230 -6.430 39.176 1.00 87.50 91 ALA A CA 1
ATOM 687 C C . ALA A 1 91 ? -18.587 -6.249 37.691 1.00 87.50 91 ALA A C 1
ATOM 689 O O . ALA A 1 91 ? -17.697 -6.055 36.856 1.00 87.50 91 ALA A O 1
ATOM 690 N N . ALA A 1 92 ? -19.882 -6.221 37.369 1.00 86.94 92 ALA A N 1
ATOM 691 C CA . ALA A 1 92 ? -20.368 -5.956 36.017 1.00 86.94 92 ALA A CA 1
ATOM 692 C C . ALA A 1 92 ? -20.034 -4.530 35.535 1.00 86.94 92 ALA A C 1
ATOM 694 O O . ALA A 1 92 ? -19.618 -4.348 34.389 1.00 86.94 92 ALA A O 1
ATOM 695 N N . ALA A 1 93 ? -20.111 -3.520 36.409 1.00 87.62 93 ALA A N 1
ATOM 696 C CA . ALA A 1 93 ? -19.713 -2.151 36.070 1.00 87.62 93 ALA A CA 1
ATOM 697 C C . ALA A 1 93 ? -18.210 -2.045 35.754 1.00 87.62 93 ALA A C 1
ATOM 699 O O . ALA A 1 93 ? -17.805 -1.306 34.852 1.00 87.62 93 ALA A O 1
ATOM 700 N N . LYS A 1 94 ? -17.364 -2.793 36.474 1.00 91.69 94 LYS A N 1
ATOM 701 C CA . LYS A 1 94 ? -15.922 -2.847 36.211 1.00 91.69 94 LYS A CA 1
ATOM 702 C C . LYS A 1 94 ? -15.619 -3.511 34.870 1.00 91.69 94 LYS A C 1
ATOM 704 O O . LYS A 1 94 ? -14.820 -2.962 34.115 1.00 91.69 94 LYS A O 1
ATOM 709 N N . LEU A 1 95 ? -16.276 -4.630 34.564 1.00 91.44 95 LEU A N 1
ATOM 710 C CA . LEU A 1 95 ? -16.134 -5.312 33.275 1.00 91.44 95 LEU A CA 1
ATOM 711 C C . LEU A 1 95 ? -16.509 -4.380 32.113 1.00 91.44 95 LEU A C 1
ATOM 713 O O . LEU A 1 95 ? -15.711 -4.185 31.201 1.00 91.44 95 LEU A O 1
ATOM 717 N N . ALA A 1 96 ? -17.650 -3.694 32.215 1.00 92.00 96 ALA A N 1
ATOM 718 C CA . ALA A 1 96 ? -18.103 -2.749 31.198 1.00 92.00 96 ALA A CA 1
ATOM 719 C C . ALA A 1 96 ? -17.111 -1.588 30.965 1.00 92.00 96 ALA A C 1
ATOM 721 O O . ALA A 1 96 ? -16.894 -1.160 29.833 1.00 92.00 96 ALA A O 1
ATOM 722 N N . ARG A 1 97 ? -16.444 -1.089 32.016 1.00 91.25 97 ARG A N 1
ATOM 723 C CA . ARG A 1 97 ? -15.387 -0.066 31.879 1.00 91.25 97 ARG A CA 1
ATOM 724 C C . ARG A 1 97 ? -14.135 -0.606 31.186 1.00 91.25 97 ARG A C 1
ATOM 726 O O . ARG A 1 97 ? -13.494 0.130 30.435 1.00 91.25 97 ARG A O 1
ATOM 733 N N . THR A 1 98 ? -13.779 -1.866 31.432 1.00 95.44 98 THR A N 1
ATOM 734 C CA . THR A 1 98 ? -12.677 -2.533 30.729 1.00 95.44 98 THR A CA 1
ATOM 735 C C . THR A 1 98 ? -12.989 -2.675 29.241 1.00 95.44 98 THR A C 1
ATOM 737 O O . THR A 1 98 ? -12.142 -2.318 28.422 1.00 95.44 98 THR A O 1
ATOM 740 N N . ASP A 1 99 ? -14.208 -3.082 28.890 1.00 93.00 99 ASP A N 1
ATOM 741 C CA . ASP A 1 99 ? -14.644 -3.205 27.494 1.00 93.00 99 ASP A CA 1
ATOM 742 C C . ASP A 1 99 ? -14.665 -1.849 26.780 1.00 93.00 99 ASP A C 1
ATOM 744 O O . ASP A 1 99 ? -14.192 -1.728 25.651 1.00 93.00 99 ASP A O 1
ATOM 748 N N . LEU A 1 100 ? -15.130 -0.794 27.457 1.00 93.56 100 LEU A N 1
ATOM 749 C CA . LEU A 1 100 ? -15.122 0.575 26.932 1.00 93.56 100 LEU A CA 1
ATOM 750 C C . LEU A 1 100 ? -13.697 1.037 26.600 1.00 93.56 100 LEU A C 1
ATOM 752 O O . LEU A 1 100 ? -13.452 1.607 25.530 1.00 93.56 100 LEU A O 1
ATOM 756 N N . LYS A 1 101 ? -12.739 0.751 27.490 1.00 95.94 101 LYS A N 1
ATOM 757 C CA . LYS A 1 101 ? -11.324 1.052 27.258 1.00 95.94 101 LYS A CA 1
ATOM 758 C C . LYS A 1 101 ? -10.775 0.251 26.078 1.00 95.94 101 LYS A C 1
ATOM 760 O O . LYS A 1 101 ? -10.195 0.847 25.176 1.00 95.94 101 LYS A O 1
ATOM 765 N N . ALA A 1 102 ? -11.000 -1.062 26.058 1.00 96.44 102 ALA A N 1
ATOM 766 C CA . ALA A 1 102 ? -10.533 -1.931 24.983 1.00 96.44 102 ALA A CA 1
ATOM 767 C C . ALA A 1 102 ? -11.092 -1.500 23.616 1.00 96.44 102 ALA A C 1
ATOM 769 O O . ALA A 1 102 ? -10.339 -1.389 22.650 1.00 96.44 102 ALA A O 1
ATOM 770 N N . ALA A 1 103 ? -12.385 -1.166 23.545 1.00 94.88 103 ALA A N 1
ATOM 771 C CA . ALA A 1 103 ? -13.016 -0.651 22.334 1.00 94.88 103 ALA A CA 1
ATOM 772 C C . ALA A 1 103 ? -12.399 0.685 21.891 1.00 94.88 103 ALA A C 1
ATOM 774 O O . ALA A 1 103 ? -12.129 0.880 20.709 1.00 94.88 103 ALA A O 1
ATOM 775 N N . THR A 1 104 ? -12.120 1.595 22.827 1.00 95.50 104 THR A N 1
ATOM 776 C CA . THR A 1 104 ? -11.503 2.899 22.523 1.00 95.50 104 THR A CA 1
ATOM 777 C C . THR A 1 104 ? -10.063 2.753 22.017 1.00 95.50 104 THR A C 1
ATOM 779 O O . THR A 1 104 ? -9.669 3.414 21.049 1.00 95.50 104 THR A O 1
ATOM 782 N N . ASP A 1 105 ? -9.283 1.860 22.627 1.00 97.69 105 ASP A N 1
ATOM 783 C CA . ASP A 1 105 ? -7.908 1.569 22.214 1.00 97.69 105 ASP A CA 1
ATOM 784 C C . ASP A 1 105 ? -7.889 0.915 20.816 1.00 97.69 105 ASP A C 1
ATOM 786 O O . ASP A 1 105 ? -7.104 1.323 19.953 1.00 97.69 105 ASP A O 1
ATOM 790 N N . ALA A 1 106 ? -8.810 -0.021 20.548 1.00 96.81 106 ALA A N 1
ATOM 791 C CA . ALA A 1 106 ? -8.982 -0.650 19.237 1.00 96.81 106 ALA A CA 1
ATOM 792 C C . ALA A 1 106 ? -9.388 0.364 18.155 1.00 96.81 106 ALA A C 1
ATOM 794 O O . ALA A 1 106 ? -8.776 0.410 17.090 1.00 96.81 106 ALA A O 1
ATOM 795 N N . MET A 1 107 ? -10.348 1.248 18.440 1.00 96.88 107 MET A N 1
ATOM 796 C CA . MET A 1 107 ? -10.728 2.336 17.531 1.00 96.88 107 MET A CA 1
ATOM 797 C C . MET A 1 107 ? -9.539 3.251 17.207 1.00 96.88 107 MET A C 1
ATOM 799 O O . MET A 1 107 ? -9.339 3.620 16.050 1.00 96.88 107 MET A O 1
ATOM 803 N N . SER A 1 108 ? -8.716 3.578 18.206 1.00 97.50 108 SER A N 1
ATOM 804 C CA . SER A 1 108 ? -7.515 4.406 18.027 1.00 97.50 108 SER A CA 1
ATOM 805 C C . SER A 1 108 ? -6.432 3.708 17.198 1.00 97.50 108 SER A C 1
ATOM 807 O O . SER A 1 108 ? -5.668 4.367 16.491 1.00 97.50 108 SER A O 1
ATOM 809 N N . LEU A 1 109 ? -6.330 2.380 17.290 1.00 97.12 109 LEU A N 1
ATOM 810 C CA . LEU A 1 109 ? -5.454 1.582 16.434 1.00 97.12 109 LEU A CA 1
ATOM 811 C C . LEU A 1 109 ? -5.957 1.576 14.987 1.00 97.12 109 LEU A C 1
ATOM 813 O O . LEU A 1 109 ? -5.172 1.840 14.083 1.00 97.12 109 LEU A O 1
ATOM 817 N N . ILE A 1 110 ? -7.258 1.353 14.778 1.00 95.00 110 ILE A N 1
ATOM 818 C CA . ILE A 1 110 ? -7.872 1.343 13.444 1.00 95.00 110 ILE A CA 1
ATOM 819 C C . ILE A 1 110 ? -7.648 2.678 12.728 1.00 95.00 110 ILE A C 1
ATOM 821 O O . ILE A 1 110 ? -7.234 2.679 11.572 1.00 95.00 110 ILE A O 1
ATOM 825 N N . VAL A 1 111 ? -7.856 3.813 13.405 1.00 96.81 111 VAL A N 1
ATOM 826 C CA . VAL A 1 111 ? -7.633 5.143 12.806 1.00 96.81 111 VAL A CA 1
ATOM 827 C C . VAL A 1 111 ? -6.181 5.314 12.355 1.00 96.81 111 VAL A C 1
ATOM 829 O O . VAL A 1 111 ? -5.949 5.692 11.211 1.00 96.81 111 VAL A O 1
ATOM 832 N N . ARG A 1 112 ? -5.202 4.950 13.193 1.00 96.81 112 ARG A N 1
ATOM 833 C CA . ARG A 1 112 ? -3.776 5.004 12.818 1.00 96.81 112 ARG A CA 1
ATOM 834 C C . ARG A 1 112 ? -3.447 4.100 11.630 1.00 96.81 112 ARG A C 1
ATOM 836 O O . ARG A 1 112 ? -2.644 4.468 10.774 1.00 96.81 112 ARG A O 1
ATOM 843 N N . THR A 1 113 ? -4.061 2.922 11.560 1.00 95.81 113 THR A N 1
ATOM 844 C CA . THR A 1 113 ? -3.890 2.012 10.422 1.00 95.81 113 THR A CA 1
ATOM 845 C C . THR A 1 113 ? -4.491 2.605 9.147 1.00 95.81 113 THR A C 1
ATOM 847 O O . THR A 1 113 ? -3.840 2.577 8.106 1.00 95.81 113 THR A O 1
ATOM 850 N N . LEU A 1 114 ? -5.683 3.205 9.220 1.00 94.62 114 LEU A N 1
ATOM 851 C CA . LEU A 1 114 ? -6.325 3.881 8.088 1.00 94.62 114 LEU A CA 1
ATOM 852 C C . LEU A 1 114 ? -5.508 5.077 7.587 1.00 94.62 114 LEU A C 1
ATOM 854 O O . LEU A 1 114 ? -5.341 5.235 6.382 1.00 94.62 114 LEU A O 1
ATOM 858 N N . GLU A 1 115 ? -4.940 5.876 8.490 1.00 96.19 115 GLU A N 1
ATOM 859 C CA . GLU A 1 115 ? -4.011 6.953 8.130 1.00 96.19 115 GLU A CA 1
ATOM 860 C C . GLU A 1 115 ? -2.787 6.412 7.383 1.00 96.19 115 GLU A C 1
ATOM 862 O O . GLU A 1 115 ? -2.331 7.012 6.407 1.00 96.19 115 GLU A O 1
ATOM 867 N N . LYS A 1 116 ? -2.255 5.257 7.804 1.00 96.62 116 LYS A N 1
ATOM 868 C CA . LYS A 1 116 ? -1.116 4.644 7.119 1.00 96.62 116 LYS A CA 1
ATOM 869 C C . LYS A 1 116 ? -1.492 4.100 5.742 1.00 96.62 116 LYS A C 1
ATOM 871 O O . LYS A 1 116 ? -0.708 4.255 4.806 1.00 96.62 116 LYS A O 1
ATOM 876 N N . ILE A 1 117 ? -2.674 3.502 5.613 1.00 93.75 117 ILE A N 1
ATOM 877 C CA . ILE A 1 117 ? -3.212 3.048 4.327 1.00 93.75 117 ILE A CA 1
ATOM 878 C C . ILE A 1 117 ? -3.393 4.240 3.378 1.00 93.75 117 ILE A C 1
ATOM 880 O O . ILE A 1 117 ? -2.918 4.171 2.248 1.00 93.75 117 ILE A O 1
ATOM 884 N N . ASP A 1 118 ? -3.965 5.358 3.839 1.00 93.69 118 ASP A N 1
ATOM 885 C CA . ASP A 1 118 ? -4.107 6.582 3.032 1.00 93.69 118 ASP A CA 1
ATOM 886 C C . ASP A 1 118 ? -2.743 7.101 2.545 1.00 93.69 118 ASP A C 1
ATOM 888 O O . ASP A 1 118 ? -2.562 7.387 1.359 1.00 93.69 118 ASP A O 1
ATOM 892 N N . GLN A 1 119 ? -1.739 7.147 3.428 1.00 94.50 119 GLN A N 1
ATOM 893 C CA . GLN A 1 119 ? -0.375 7.528 3.044 1.00 94.50 119 GLN A CA 1
ATOM 894 C C . GLN A 1 119 ? 0.195 6.622 1.943 1.00 94.50 119 GLN A C 1
ATOM 896 O O . GLN A 1 119 ? 0.803 7.129 0.996 1.00 94.50 119 GLN A O 1
ATOM 901 N N . LEU A 1 120 ? 0.002 5.303 2.052 1.00 93.94 120 LEU A N 1
ATOM 902 C CA . LEU A 1 120 ? 0.467 4.332 1.056 1.00 93.94 120 LEU A CA 1
ATOM 903 C C . LEU A 1 120 ? -0.272 4.485 -0.274 1.00 93.94 120 LEU A C 1
ATOM 905 O O . LEU A 1 120 ? 0.361 4.492 -1.325 1.00 93.94 120 LEU A O 1
ATOM 909 N N . GLN A 1 121 ? -1.588 4.686 -0.249 1.00 91.44 121 GLN A N 1
ATOM 910 C CA . GLN A 1 121 ? -2.377 4.914 -1.459 1.00 91.44 121 GLN A CA 1
ATOM 911 C C . GLN A 1 121 ? -1.939 6.186 -2.192 1.00 91.44 121 GLN A C 1
ATOM 913 O O . GLN A 1 121 ? -1.784 6.175 -3.415 1.00 91.44 121 GLN A O 1
ATOM 918 N N . ARG A 1 122 ? -1.662 7.270 -1.456 1.00 92.69 122 ARG A N 1
ATOM 919 C CA . ARG A 1 122 ? -1.099 8.500 -2.035 1.00 92.69 122 ARG A CA 1
ATOM 920 C C . ARG A 1 122 ? 0.293 8.279 -2.615 1.00 92.69 122 ARG A C 1
ATOM 922 O O . ARG A 1 122 ? 0.616 8.881 -3.635 1.00 92.69 122 ARG A O 1
ATOM 929 N N . GLN A 1 123 ? 1.118 7.455 -1.970 1.00 92.69 123 GLN A N 1
ATOM 930 C CA . GLN A 1 123 ? 2.439 7.110 -2.489 1.00 92.69 123 GLN A CA 1
ATOM 931 C C . GLN A 1 123 ? 2.321 6.325 -3.796 1.00 92.69 123 GLN A C 1
ATOM 933 O O . GLN A 1 123 ? 2.884 6.756 -4.791 1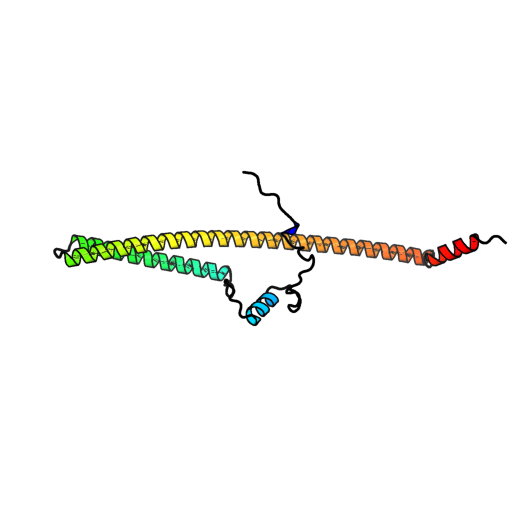.00 92.69 123 GLN A O 1
ATOM 938 N N . PHE A 1 124 ? 1.501 5.275 -3.845 1.00 89.50 124 PHE A N 1
ATOM 939 C CA . PHE A 1 124 ? 1.303 4.499 -5.071 1.00 89.50 124 PHE A CA 1
ATOM 940 C C . PHE A 1 124 ? 0.670 5.299 -6.210 1.00 89.50 124 PHE A C 1
ATOM 942 O O . PHE A 1 124 ? 0.922 5.018 -7.381 1.00 89.50 124 PHE A O 1
ATOM 949 N N . ALA A 1 125 ? -0.160 6.297 -5.901 1.00 88.81 125 ALA A N 1
ATOM 950 C CA . ALA A 1 125 ? -0.650 7.227 -6.911 1.00 88.81 125 ALA A CA 1
ATOM 951 C C . ALA A 1 125 ? 0.496 8.052 -7.522 1.00 88.81 125 ALA A C 1
ATOM 953 O O . ALA A 1 125 ? 0.569 8.149 -8.742 1.00 88.81 125 ALA A O 1
ATOM 954 N N . ARG A 1 126 ? 1.411 8.576 -6.694 1.00 90.44 126 ARG A N 1
ATOM 955 C CA . ARG A 1 126 ? 2.606 9.295 -7.169 1.00 90.44 126 ARG A CA 1
ATOM 956 C C . ARG A 1 126 ? 3.562 8.393 -7.939 1.00 90.44 126 ARG A C 1
ATOM 958 O O . ARG A 1 126 ? 4.026 8.785 -8.997 1.00 90.44 126 ARG A O 1
ATOM 965 N N . ASP A 1 127 ? 3.824 7.193 -7.432 1.00 89.19 127 ASP A N 1
ATOM 966 C CA . ASP A 1 127 ? 4.741 6.245 -8.075 1.00 89.19 127 ASP A CA 1
ATOM 967 C C . ASP A 1 127 ? 4.239 5.846 -9.465 1.00 89.19 127 ASP A C 1
ATOM 969 O O . ASP A 1 127 ? 5.027 5.685 -10.391 1.00 89.19 127 ASP A O 1
ATOM 973 N N . ARG A 1 128 ? 2.915 5.731 -9.632 1.00 86.56 128 ARG A N 1
ATOM 974 C CA . ARG A 1 128 ? 2.303 5.486 -10.939 1.00 86.56 128 ARG A CA 1
ATOM 975 C C . ARG A 1 128 ? 2.516 6.652 -11.899 1.0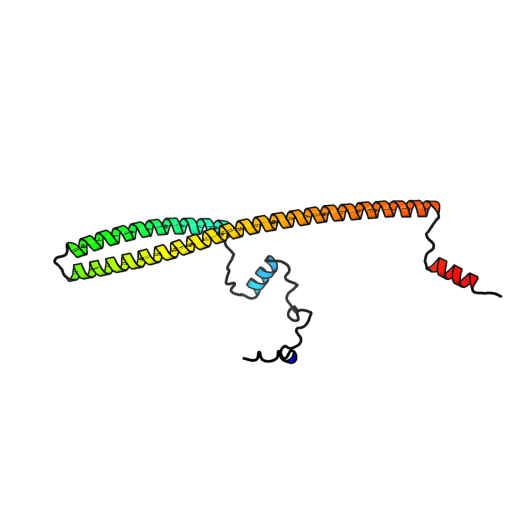0 86.56 128 ARG A C 1
ATOM 977 O O . ARG A 1 128 ? 2.841 6.399 -13.051 1.00 86.56 128 ARG A O 1
ATOM 984 N N . GLU A 1 129 ? 2.312 7.884 -11.443 1.00 87.81 129 GLU A N 1
ATOM 985 C CA . GLU A 1 129 ? 2.528 9.071 -12.278 1.00 87.81 129 GLU A CA 1
ATOM 986 C C . GLU A 1 129 ? 3.988 9.150 -12.732 1.00 87.81 129 GLU A C 1
ATOM 988 O O . GLU A 1 129 ? 4.260 9.246 -13.922 1.00 87.81 129 GLU A O 1
ATOM 993 N N . LEU A 1 130 ? 4.927 8.965 -11.800 1.00 89.75 130 LEU A N 1
ATOM 994 C CA . LEU A 1 130 ? 6.360 8.942 -12.096 1.00 89.75 130 LEU A CA 1
ATOM 995 C C . LEU A 1 130 ? 6.733 7.839 -13.094 1.00 89.75 130 LEU A C 1
ATOM 997 O O . LEU A 1 130 ? 7.531 8.073 -13.994 1.00 89.75 130 LEU A O 1
ATOM 1001 N N . ALA A 1 131 ? 6.146 6.647 -12.966 1.00 85.00 131 ALA A N 1
ATOM 1002 C CA . ALA A 1 131 ? 6.388 5.557 -13.908 1.00 85.00 131 ALA A CA 1
ATOM 1003 C C . ALA A 1 131 ? 5.836 5.858 -15.314 1.00 85.00 131 ALA A C 1
ATOM 1005 O O . ALA A 1 131 ? 6.421 5.428 -16.307 1.00 85.00 131 ALA A O 1
ATOM 1006 N N . ILE A 1 132 ? 4.718 6.587 -15.410 1.00 84.50 132 ILE A N 1
ATOM 1007 C CA . ILE A 1 132 ? 4.170 7.048 -16.692 1.00 84.50 132 ILE A CA 1
ATOM 1008 C C . ILE A 1 132 ? 5.104 8.096 -17.302 1.00 84.50 132 ILE A C 1
ATOM 1010 O O . ILE A 1 132 ? 5.511 7.926 -18.447 1.00 84.50 132 ILE A O 1
ATOM 1014 N N . GLU A 1 133 ? 5.508 9.109 -16.531 1.00 85.19 133 GLU A N 1
ATOM 1015 C CA . GLU A 1 133 ? 6.453 10.146 -16.969 1.00 85.19 133 GLU A CA 1
ATOM 1016 C C . GLU A 1 133 ? 7.785 9.539 -17.440 1.00 85.19 133 GLU A C 1
ATOM 1018 O O . GLU A 1 133 ? 8.302 9.897 -18.498 1.00 85.19 133 GLU A O 1
ATOM 1023 N N . GLU A 1 134 ? 8.340 8.582 -16.691 1.00 84.88 134 GLU A N 1
ATOM 1024 C CA . GLU A 1 134 ? 9.577 7.886 -17.054 1.00 84.88 134 GLU A CA 1
ATOM 1025 C C . GLU A 1 134 ? 9.425 7.099 -18.358 1.00 84.88 134 GLU A C 1
ATOM 1027 O O . GLU A 1 134 ? 10.298 7.162 -19.227 1.00 84.88 134 GLU A O 1
ATOM 1032 N N . ASN A 1 135 ? 8.302 6.401 -18.532 1.00 84.00 135 ASN A N 1
ATOM 1033 C CA . ASN A 1 135 ? 8.020 5.674 -19.762 1.00 84.00 135 ASN A CA 1
ATOM 1034 C C . ASN A 1 135 ? 7.840 6.621 -20.962 1.00 84.00 135 ASN A C 1
ATOM 1036 O O . ASN A 1 135 ? 8.379 6.355 -22.034 1.00 84.00 135 ASN A O 1
ATOM 1040 N N . GLU A 1 136 ? 7.138 7.742 -20.793 1.00 81.69 136 GLU A N 1
ATOM 1041 C CA . GLU A 1 136 ? 6.989 8.767 -21.834 1.00 81.69 136 GLU A CA 1
ATOM 1042 C C . GLU A 1 136 ? 8.342 9.379 -22.226 1.00 81.69 136 GLU A C 1
ATOM 1044 O O . GLU A 1 136 ? 8.646 9.510 -23.416 1.00 81.69 136 GLU A O 1
ATOM 1049 N N . MET A 1 137 ? 9.198 9.684 -21.246 1.00 84.69 137 MET A N 1
ATOM 1050 C CA . MET A 1 137 ? 10.565 10.149 -21.497 1.00 84.69 137 MET A CA 1
ATOM 1051 C C . MET A 1 137 ? 11.403 9.097 -22.234 1.00 84.69 137 MET A C 1
ATOM 1053 O O . MET A 1 137 ? 12.133 9.438 -23.169 1.00 84.69 137 MET A O 1
ATOM 1057 N N . ALA A 1 138 ? 11.294 7.824 -21.847 1.00 86.06 138 ALA A N 1
ATOM 1058 C CA . ALA A 1 138 ? 12.003 6.725 -22.496 1.00 86.06 138 ALA A CA 1
ATOM 1059 C C . ALA A 1 138 ? 11.553 6.530 -23.952 1.00 86.06 138 ALA A C 1
ATOM 1061 O O . ALA A 1 138 ? 12.396 6.367 -24.835 1.00 86.06 138 ALA A O 1
ATOM 1062 N N . MET A 1 139 ? 10.247 6.614 -24.222 1.00 81.81 139 MET A N 1
ATOM 1063 C CA . MET A 1 139 ? 9.705 6.570 -25.583 1.00 81.81 139 MET A CA 1
ATOM 1064 C C . MET A 1 139 ? 10.214 7.742 -26.430 1.00 81.81 139 MET A C 1
ATOM 1066 O O . MET A 1 139 ? 10.688 7.534 -27.544 1.00 81.81 139 MET A O 1
ATOM 1070 N N . GLY A 1 140 ? 10.208 8.964 -25.887 1.00 88.94 140 GLY A N 1
ATOM 1071 C CA . GLY A 1 140 ? 10.747 10.134 -26.586 1.00 88.94 140 GLY A CA 1
ATOM 1072 C C . GLY A 1 140 ? 12.244 10.013 -26.902 1.00 88.94 140 GLY A C 1
ATOM 1073 O O . GLY A 1 140 ? 12.701 10.446 -27.964 1.00 88.94 140 GLY A O 1
ATOM 1074 N N . LEU A 1 141 ? 13.017 9.390 -26.008 1.00 89.12 141 LEU A N 1
ATOM 1075 C CA . LEU A 1 141 ? 14.429 9.090 -26.243 1.00 89.12 141 LEU A CA 1
ATOM 1076 C C . LEU A 1 141 ? 14.619 8.071 -27.377 1.00 89.12 141 LEU A C 1
ATOM 1078 O O . LEU A 1 141 ? 15.509 8.254 -28.213 1.00 89.12 141 LEU A O 1
ATOM 1082 N N . ASP A 1 142 ? 13.808 7.015 -27.421 1.00 90.50 142 ASP A N 1
ATOM 1083 C CA . ASP A 1 142 ? 13.898 5.990 -28.466 1.00 90.50 142 ASP A CA 1
ATOM 1084 C C . ASP A 1 142 ? 13.501 6.538 -29.847 1.00 90.50 142 ASP A C 1
ATOM 1086 O O . ASP A 1 142 ? 14.197 6.301 -30.841 1.00 90.50 142 ASP A O 1
ATOM 1090 N N . ASP A 1 143 ? 12.475 7.389 -29.903 1.00 91.00 143 ASP A N 1
ATOM 1091 C CA . ASP A 1 143 ? 12.093 8.116 -31.116 1.00 91.00 143 ASP A CA 1
ATOM 1092 C C . ASP A 1 143 ? 13.230 9.025 -31.612 1.00 91.00 143 ASP A C 1
ATOM 1094 O O . ASP A 1 143 ? 13.585 9.028 -32.801 1.00 91.00 143 ASP A O 1
ATOM 1098 N N . ALA A 1 144 ? 13.860 9.773 -30.700 1.00 91.12 144 ALA A N 1
ATOM 1099 C CA . ALA A 1 144 ? 14.997 10.628 -31.027 1.00 91.12 144 ALA A CA 1
ATOM 1100 C C . ALA A 1 144 ? 16.188 9.812 -31.556 1.00 91.12 144 ALA A C 1
ATOM 1102 O O . ALA A 1 144 ? 16.800 10.187 -32.563 1.00 91.12 144 ALA A O 1
ATOM 1103 N N . LYS A 1 145 ? 16.489 8.674 -30.920 1.00 94.38 145 LYS A N 1
ATOM 1104 C CA . LYS A 1 145 ? 17.537 7.735 -31.341 1.00 94.38 145 LYS A CA 1
ATOM 1105 C C . LYS A 1 145 ? 17.259 7.180 -32.736 1.00 94.38 145 LYS A C 1
ATOM 1107 O O . LYS A 1 145 ? 18.153 7.196 -33.582 1.00 94.38 145 LYS A O 1
ATOM 1112 N N . THR A 1 146 ? 16.030 6.748 -33.001 1.00 96.00 146 THR A N 1
ATOM 1113 C CA . THR A 1 146 ? 15.611 6.212 -34.304 1.00 96.00 146 THR A CA 1
ATOM 1114 C C . THR A 1 146 ? 15.768 7.256 -35.407 1.00 96.00 146 THR A C 1
ATOM 1116 O O . THR A 1 146 ? 16.352 6.983 -36.459 1.00 96.00 146 THR A O 1
ATOM 1119 N N . SER A 1 147 ? 15.333 8.492 -35.148 1.00 91.25 147 SER A N 1
ATOM 1120 C CA . SER A 1 147 ? 15.508 9.609 -36.081 1.00 91.25 147 SER A CA 1
ATOM 1121 C C . SER A 1 147 ? 16.987 9.905 -36.363 1.00 91.25 147 SER A C 1
ATOM 1123 O O . SER A 1 147 ? 17.371 10.137 -37.515 1.00 91.25 147 SER A O 1
ATOM 1125 N N . PHE A 1 148 ? 17.837 9.848 -35.333 1.00 95.44 148 PHE A N 1
ATOM 1126 C CA . PHE A 1 148 ? 19.280 10.039 -35.470 1.00 95.44 148 PHE A CA 1
ATOM 1127 C C . PHE A 1 148 ? 19.938 8.950 -36.317 1.00 95.44 148 PHE A C 1
ATOM 1129 O O . PHE A 1 148 ? 20.695 9.272 -37.234 1.00 95.44 148 PHE A O 1
ATOM 1136 N N . LEU A 1 149 ? 19.635 7.679 -36.040 1.00 97.06 149 LEU A N 1
ATOM 1137 C CA . LEU A 1 149 ? 20.187 6.543 -36.779 1.00 97.06 149 LEU A CA 1
ATOM 1138 C C . LEU A 1 149 ? 19.805 6.604 -38.258 1.00 97.06 149 LEU A C 1
ATOM 1140 O O . LEU A 1 149 ? 20.687 6.525 -39.110 1.00 97.06 149 LEU A O 1
ATOM 1144 N N . ARG A 1 150 ? 18.531 6.884 -38.563 1.00 96.56 150 ARG A N 1
ATOM 1145 C CA . ARG A 1 150 ? 18.068 7.092 -39.942 1.00 96.56 150 ARG A CA 1
ATOM 1146 C C . ARG A 1 150 ? 18.879 8.177 -40.651 1.00 96.56 150 ARG A C 1
ATOM 1148 O O . ARG A 1 150 ? 19.307 8.001 -41.786 1.00 96.56 150 ARG A O 1
ATOM 1155 N N . ARG A 1 151 ? 19.136 9.303 -39.980 1.00 95.81 151 ARG A N 1
ATOM 1156 C CA . ARG A 1 151 ? 19.883 10.421 -40.574 1.00 95.81 151 ARG A CA 1
ATOM 1157 C C . ARG A 1 151 ? 21.367 10.111 -40.782 1.00 95.81 151 ARG A C 1
ATOM 1159 O O . ARG A 1 151 ? 21.972 10.631 -41.723 1.00 95.81 151 ARG A O 1
ATOM 1166 N N . ILE A 1 152 ? 21.962 9.293 -39.913 1.00 97.12 152 ILE A N 1
ATOM 1167 C CA . ILE A 1 152 ? 23.324 8.774 -40.097 1.00 97.12 152 ILE A CA 1
ATOM 1168 C C . ILE A 1 152 ? 23.365 7.874 -41.331 1.00 97.12 152 ILE A C 1
ATOM 1170 O O . ILE A 1 152 ? 24.238 8.054 -42.175 1.00 97.12 152 ILE A O 1
ATOM 1174 N N . GLU A 1 153 ? 22.406 6.963 -41.463 1.00 97.06 153 GLU A N 1
ATOM 1175 C CA . GLU A 1 153 ? 22.334 6.013 -42.571 1.00 97.06 153 GLU A CA 1
ATOM 1176 C C . GLU A 1 153 ? 22.097 6.709 -43.918 1.00 97.06 153 GLU A C 1
ATOM 1178 O O . GLU A 1 153 ? 22.799 6.431 -44.890 1.00 97.06 153 GLU A O 1
ATOM 1183 N N . GLU A 1 154 ? 21.210 7.707 -43.962 1.00 96.50 154 GLU A N 1
ATOM 1184 C CA . GLU A 1 154 ? 21.008 8.568 -45.135 1.00 96.50 154 GLU A CA 1
ATOM 1185 C C . GLU A 1 154 ? 22.311 9.253 -45.566 1.00 96.50 154 GLU A C 1
ATOM 1187 O O . GLU A 1 154 ? 22.668 9.250 -46.747 1.00 96.50 154 GLU A O 1
ATOM 1192 N N . ARG A 1 155 ? 23.063 9.815 -44.610 1.00 96.06 155 ARG A N 1
ATOM 1193 C CA . ARG A 1 155 ? 24.347 10.472 -44.896 1.00 96.06 155 ARG A CA 1
ATOM 1194 C C . ARG A 1 155 ? 25.433 9.490 -45.313 1.00 96.06 155 ARG A C 1
ATOM 1196 O O . ARG A 1 155 ? 26.201 9.805 -46.220 1.00 96.06 155 ARG A O 1
ATOM 1203 N N . ALA A 1 156 ? 25.516 8.335 -44.662 1.00 96.38 156 ALA A N 1
ATOM 1204 C CA . ALA A 1 156 ? 26.472 7.290 -45.002 1.00 96.38 156 ALA A CA 1
ATOM 1205 C C . ALA A 1 156 ? 26.218 6.772 -46.422 1.00 96.38 156 ALA A C 1
ATOM 1207 O O . ALA A 1 156 ? 27.150 6.683 -47.215 1.00 96.38 156 ALA A O 1
ATOM 1208 N N . THR A 1 157 ? 24.950 6.542 -46.767 1.00 95.38 157 THR A N 1
ATOM 1209 C CA . THR A 1 157 ? 24.524 6.108 -48.101 1.00 95.38 157 THR A CA 1
ATOM 1210 C C . THR A 1 157 ? 24.847 7.165 -49.153 1.00 95.38 157 THR A C 1
ATOM 1212 O O . THR A 1 157 ? 25.470 6.851 -50.162 1.00 95.38 157 THR A O 1
ATOM 1215 N N . ALA A 1 158 ? 24.504 8.435 -48.908 1.00 94.88 158 ALA A N 1
ATOM 1216 C CA . ALA A 1 158 ? 24.835 9.528 -49.824 1.00 94.88 158 ALA A CA 1
ATOM 1217 C C . ALA A 1 158 ? 26.351 9.651 -50.053 1.00 94.88 158 ALA A C 1
ATOM 1219 O O . ALA A 1 158 ? 26.797 9.810 -51.187 1.00 94.88 158 ALA A O 1
ATOM 1220 N N . ARG A 1 159 ? 27.153 9.523 -48.989 1.00 94.69 159 ARG A N 1
ATOM 1221 C CA . ARG A 1 159 ? 28.616 9.550 -49.085 1.00 94.69 159 ARG A CA 1
ATOM 1222 C C . ARG A 1 159 ? 29.171 8.336 -49.830 1.00 94.69 159 ARG A C 1
ATOM 1224 O O . ARG A 1 159 ? 30.102 8.491 -50.610 1.00 94.69 159 ARG A O 1
ATOM 1231 N N . ALA A 1 160 ? 28.615 7.147 -49.612 1.00 94.12 160 ALA A N 1
ATOM 1232 C CA . ALA A 1 160 ? 29.012 5.941 -50.332 1.00 94.12 160 ALA A CA 1
ATOM 1233 C C . ALA A 1 160 ? 28.735 6.071 -51.836 1.00 94.12 160 ALA A C 1
ATOM 1235 O O . ALA A 1 160 ? 29.603 5.742 -52.639 1.00 94.12 160 ALA A O 1
ATOM 1236 N N . TRP A 1 161 ? 27.577 6.623 -52.215 1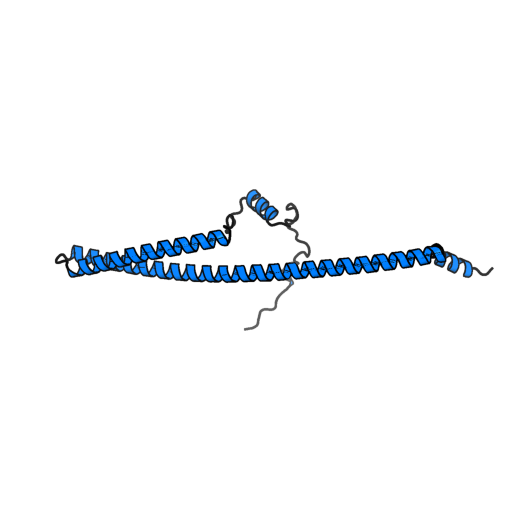.00 94.00 161 TRP A N 1
ATOM 1237 C CA . TRP A 1 161 ? 27.265 6.919 -53.615 1.00 94.00 161 TRP A CA 1
ATOM 1238 C C . TRP A 1 161 ? 28.242 7.919 -54.229 1.00 94.00 161 TRP A C 1
ATOM 1240 O O . TRP A 1 161 ? 28.749 7.662 -55.314 1.00 94.00 161 TRP A O 1
ATOM 1250 N N . GLN A 1 162 ? 28.568 9.005 -53.523 1.00 93.00 162 GLN A N 1
ATOM 1251 C CA . GLN A 1 162 ? 29.570 9.975 -53.985 1.00 93.00 162 GLN A CA 1
ATOM 1252 C C . GLN A 1 162 ? 30.933 9.317 -54.220 1.00 93.00 162 GLN A C 1
ATOM 1254 O O . GLN A 1 162 ? 31.501 9.446 -55.299 1.00 93.00 162 GLN A O 1
ATOM 1259 N N . LEU A 1 163 ? 31.425 8.547 -53.245 1.00 90.25 163 LEU A N 1
ATOM 1260 C CA . LEU A 1 163 ? 32.694 7.825 -53.374 1.00 90.25 163 LEU A CA 1
ATOM 1261 C C . LEU A 1 163 ? 32.668 6.813 -54.526 1.00 90.25 163 LEU A C 1
ATOM 1263 O O . LEU A 1 163 ? 33.676 6.625 -55.201 1.00 90.25 163 LEU A O 1
ATOM 1267 N N . PHE A 1 164 ? 31.527 6.168 -54.763 1.00 90.75 164 PHE A N 1
ATOM 1268 C CA . PHE A 1 164 ? 31.357 5.228 -55.865 1.00 90.75 164 PHE A CA 1
ATOM 1269 C C . PHE A 1 164 ? 31.366 5.926 -57.232 1.00 90.75 164 PHE A C 1
ATOM 1271 O O . PHE A 1 164 ? 32.018 5.444 -58.157 1.00 90.75 164 PHE A O 1
ATOM 1278 N N . GLU A 1 165 ? 30.695 7.071 -57.365 1.00 91.31 165 GLU A N 1
ATOM 1279 C CA . GLU A 1 165 ? 30.752 7.895 -58.578 1.00 91.31 165 GLU A CA 1
ATOM 1280 C C . GLU A 1 165 ? 32.165 8.432 -58.839 1.00 91.31 165 GLU A C 1
ATOM 1282 O O . GLU A 1 165 ? 32.634 8.431 -59.980 1.00 91.31 165 GLU A O 1
ATOM 1287 N N . ASP A 1 166 ? 32.866 8.861 -57.790 1.00 89.44 166 ASP A N 1
ATOM 1288 C CA . ASP A 1 166 ? 34.250 9.323 -57.886 1.00 89.44 166 ASP A CA 1
ATOM 1289 C C . ASP A 1 166 ? 35.193 8.186 -58.294 1.00 89.44 166 ASP A C 1
ATOM 1291 O O . ASP A 1 166 ? 36.044 8.379 -59.163 1.00 89.44 166 ASP A O 1
ATOM 1295 N N . TRP A 1 167 ? 34.997 6.985 -57.746 1.00 87.12 167 TRP A N 1
ATOM 1296 C CA . TRP A 1 167 ? 35.728 5.781 -58.140 1.00 87.12 167 TRP A CA 1
ATOM 1297 C C . TRP A 1 167 ? 35.486 5.404 -59.607 1.00 87.12 167 TRP A C 1
ATOM 1299 O O . TRP A 1 167 ? 36.433 5.101 -60.331 1.00 87.12 167 TRP A O 1
ATOM 1309 N N . GLN A 1 168 ? 34.238 5.467 -60.089 1.00 87.06 168 GLN A N 1
ATOM 1310 C CA . GLN A 1 168 ? 33.935 5.202 -61.502 1.00 87.06 168 GLN A CA 1
ATOM 1311 C C . GLN A 1 168 ? 34.632 6.189 -62.442 1.00 87.06 168 GLN A C 1
ATOM 1313 O O . GLN A 1 168 ? 35.036 5.821 -63.544 1.00 87.06 168 GLN A O 1
ATOM 1318 N N . ARG A 1 169 ? 34.747 7.450 -62.021 1.00 83.00 169 ARG A N 1
ATOM 1319 C CA . ARG A 1 169 ? 35.315 8.530 -62.830 1.00 83.00 169 ARG A CA 1
ATOM 1320 C C . ARG A 1 169 ? 36.839 8.528 -62.832 1.00 83.00 169 ARG A C 1
ATOM 1322 O O . ARG A 1 169 ? 37.442 8.779 -63.871 1.00 83.00 169 ARG A O 1
ATOM 1329 N N . ASN A 1 170 ? 37.443 8.272 -61.675 1.00 84.75 170 ASN A N 1
ATOM 1330 C CA . ASN A 1 170 ? 38.868 8.495 -61.437 1.00 84.75 170 ASN A CA 1
ATOM 1331 C C . ASN A 1 170 ? 39.663 7.190 -61.245 1.00 84.75 170 ASN A C 1
ATOM 1333 O O . ASN A 1 170 ? 40.889 7.236 -61.170 1.00 84.75 170 ASN A O 1
ATOM 1337 N N . GLY A 1 171 ? 38.993 6.033 -61.203 1.00 72.12 171 GLY A N 1
ATOM 1338 C CA . GLY A 1 171 ? 39.596 4.749 -60.844 1.00 72.12 171 GLY A CA 1
ATOM 1339 C C . GLY A 1 171 ? 39.742 4.568 -59.325 1.00 72.12 171 GLY A C 1
ATOM 1340 O O . GLY A 1 171 ? 39.234 5.384 -58.551 1.00 72.12 171 GLY A O 1
ATOM 1341 N N . PRO A 1 172 ? 40.407 3.486 -58.869 1.00 76.69 172 PRO A N 1
ATOM 1342 C CA . PRO A 1 172 ? 40.681 3.256 -57.453 1.00 76.69 172 PRO A CA 1
ATOM 1343 C C . PRO A 1 172 ? 41.337 4.485 -56.815 1.00 76.69 172 PRO A C 1
ATOM 1345 O O . PRO A 1 172 ? 42.255 5.039 -57.426 1.00 76.69 172 PRO A O 1
ATOM 1348 N N . PRO A 1 173 ? 40.901 4.921 -55.616 1.00 67.38 173 PRO A N 1
ATOM 1349 C CA . PRO A 1 173 ? 41.657 5.929 -54.886 1.00 67.38 173 PRO A CA 1
ATOM 1350 C C . PRO A 1 173 ? 43.083 5.403 -54.702 1.00 67.38 173 PRO A C 1
ATOM 1352 O O . PRO A 1 173 ? 43.256 4.219 -54.401 1.00 67.38 173 PRO A O 1
ATOM 1355 N N . ALA A 1 174 ? 44.088 6.258 -54.910 1.00 63.94 174 ALA A N 1
ATOM 1356 C CA . ALA A 1 174 ? 45.459 5.906 -54.568 1.00 63.94 174 ALA A CA 1
ATOM 1357 C C . ALA A 1 174 ? 45.466 5.497 -53.090 1.00 63.94 174 ALA A C 1
ATOM 1359 O O . ALA A 1 174 ? 44.992 6.245 -52.235 1.00 63.94 174 ALA A O 1
ATOM 1360 N N . THR A 1 175 ? 45.900 4.276 -52.800 1.00 65.19 175 THR A N 1
ATOM 1361 C CA . THR A 1 175 ? 46.125 3.863 -51.417 1.00 65.19 175 THR A CA 1
ATOM 1362 C C . THR A 1 175 ? 47.309 4.658 -50.870 1.00 65.19 175 THR A C 1
ATOM 1364 O O . THR A 1 175 ? 48.194 5.051 -51.631 1.00 65.19 175 THR A O 1
ATOM 1367 N N . ASP A 1 176 ? 47.374 4.868 -49.553 1.00 59.91 176 ASP A N 1
ATOM 1368 C CA . ASP A 1 176 ? 48.543 5.507 -48.920 1.00 59.91 176 ASP A CA 1
ATOM 1369 C C . ASP A 1 176 ? 49.862 4.779 -49.287 1.00 59.91 176 ASP A C 1
ATOM 1371 O O . ASP A 1 176 ? 50.937 5.376 -49.290 1.00 59.91 176 ASP A O 1
ATOM 1375 N N . GLU A 1 177 ? 49.784 3.498 -49.673 1.00 56.78 177 GLU A N 1
ATOM 1376 C CA . GLU A 1 177 ? 50.896 2.719 -50.230 1.00 56.78 177 GLU A CA 1
ATOM 1377 C C . GLU A 1 177 ? 51.317 3.178 -51.642 1.00 56.78 177 GLU A C 1
ATOM 1379 O O . GLU A 1 177 ? 52.511 3.257 -51.917 1.00 56.78 177 GLU A O 1
ATOM 1384 N N . ASP A 1 178 ? 50.383 3.550 -52.522 1.00 55.00 178 ASP A N 1
ATOM 1385 C CA . ASP A 1 178 ? 50.680 4.076 -53.863 1.00 55.00 178 ASP A CA 1
ATOM 1386 C C . ASP A 1 178 ? 51.240 5.510 -53.817 1.00 55.00 178 ASP A C 1
ATOM 1388 O O . ASP A 1 178 ? 52.102 5.868 -54.629 1.00 55.00 178 ASP A O 1
ATOM 1392 N N . GLU A 1 179 ? 50.805 6.328 -52.851 1.00 53.97 179 GLU A N 1
ATOM 1393 C CA . GLU A 1 179 ? 51.406 7.643 -52.584 1.00 53.97 179 GLU A CA 1
ATOM 1394 C C . GLU A 1 179 ? 52.812 7.509 -51.977 1.00 53.97 179 GLU A C 1
ATOM 1396 O O . GLU A 1 179 ? 53.734 8.204 -52.413 1.00 53.97 179 GLU A O 1
ATOM 1401 N N . ALA A 1 180 ? 53.030 6.554 -51.063 1.00 55.19 180 ALA A N 1
ATOM 1402 C CA . ALA A 1 180 ? 54.354 6.247 -50.515 1.00 55.19 180 ALA A CA 1
ATOM 1403 C C . ALA A 1 180 ? 55.323 5.668 -51.568 1.00 55.19 180 ALA A C 1
ATOM 1405 O O . ALA A 1 180 ? 56.511 6.006 -51.580 1.00 55.19 180 ALA A O 1
ATOM 1406 N N . VAL A 1 181 ? 54.839 4.837 -52.498 1.00 58.09 181 VAL A N 1
ATOM 1407 C CA . VAL A 1 181 ? 55.641 4.293 -53.611 1.00 58.09 181 VAL A CA 1
ATOM 1408 C C . VAL A 1 181 ? 55.963 5.369 -54.658 1.00 58.09 181 VAL A C 1
ATOM 1410 O O . VAL A 1 181 ? 57.059 5.366 -55.219 1.00 58.09 181 VAL A O 1
ATOM 1413 N N . ARG A 1 182 ? 55.074 6.341 -54.910 1.00 56.38 182 ARG A N 1
ATOM 1414 C CA . ARG A 1 182 ? 55.398 7.499 -55.768 1.00 56.38 182 ARG A CA 1
ATOM 1415 C C . ARG A 1 182 ? 56.392 8.451 -55.106 1.00 56.38 182 ARG A C 1
ATOM 1417 O O . ARG A 1 182 ? 57.357 8.841 -55.758 1.00 56.38 182 ARG A O 1
ATOM 1424 N N . ALA A 1 183 ? 56.215 8.754 -53.819 1.00 57.50 183 ALA A N 1
ATOM 1425 C CA . ALA A 1 183 ? 57.125 9.615 -53.064 1.00 57.50 183 ALA A CA 1
ATOM 1426 C C . ALA A 1 183 ? 58.541 9.020 -52.935 1.00 57.50 183 ALA A C 1
ATOM 1428 O O . ALA A 1 183 ? 59.526 9.752 -52.988 1.00 57.50 183 ALA A O 1
ATOM 1429 N N . THR A 1 184 ? 58.670 7.694 -52.820 1.00 59.31 184 THR A N 1
ATOM 1430 C CA . THR A 1 184 ? 59.984 7.023 -52.814 1.00 59.31 184 THR A CA 1
ATOM 1431 C C . THR A 1 184 ? 60.637 6.975 -54.198 1.00 59.31 184 THR A C 1
ATOM 1433 O O . THR A 1 184 ? 61.858 7.057 -54.290 1.00 59.31 184 THR A O 1
ATOM 1436 N N . ARG A 1 185 ? 59.854 6.919 -55.284 1.00 55.66 185 ARG A N 1
ATOM 1437 C CA . ARG A 1 185 ? 60.364 6.902 -56.668 1.00 55.66 185 ARG A CA 1
ATOM 1438 C C . ARG A 1 185 ? 60.819 8.275 -57.177 1.00 55.66 185 ARG A C 1
ATOM 1440 O O . ARG A 1 185 ? 61.660 8.337 -58.066 1.00 55.66 185 ARG A O 1
ATOM 1447 N N . GLU A 1 186 ? 60.290 9.360 -56.616 1.00 57.22 186 GLU A N 1
ATOM 1448 C CA . GLU A 1 186 ? 60.749 10.736 -56.875 1.00 57.22 186 GLU A CA 1
ATOM 1449 C C . GLU A 1 186 ? 61.964 11.141 -56.011 1.00 57.22 186 GLU A C 1
ATOM 1451 O O . GLU A 1 186 ? 62.611 12.147 -56.299 1.00 57.22 186 GLU A O 1
ATOM 1456 N N . ALA A 1 187 ? 62.307 10.350 -54.985 1.00 57.06 187 ALA A N 1
ATOM 1457 C CA . ALA A 1 187 ? 63.414 10.610 -54.060 1.00 57.06 187 ALA A CA 1
ATOM 1458 C C . ALA A 1 187 ? 64.744 9.904 -54.413 1.00 57.06 187 ALA A C 1
ATOM 1460 O O . ALA A 1 187 ? 65.729 10.117 -53.706 1.00 57.06 187 ALA A O 1
ATOM 1461 N N . GLU A 1 188 ? 64.816 9.111 -55.492 1.00 53.28 188 GLU A N 1
ATOM 1462 C CA . GLU A 1 188 ? 66.091 8.622 -56.050 1.00 53.28 188 GLU A CA 1
ATOM 1463 C C . GLU A 1 188 ? 66.539 9.476 -57.255 1.00 53.28 188 GLU A C 1
ATOM 1465 O O . GLU A 1 188 ? 66.072 9.256 -58.377 1.00 53.28 188 GLU A O 1
ATOM 1470 N N . PRO A 1 189 ? 67.463 10.440 -57.075 1.00 52.12 189 PRO A N 1
ATOM 1471 C CA . PRO A 1 189 ? 68.265 10.964 -58.170 1.00 52.12 189 PRO A CA 1
ATOM 1472 C C . PRO A 1 189 ? 69.447 10.014 -58.431 1.00 52.12 189 PRO A C 1
ATOM 1474 O O . PRO A 1 189 ? 70.128 9.591 -57.495 1.00 52.12 189 PRO A O 1
ATOM 1477 N N . GLY A 1 190 ? 69.665 9.675 -59.705 1.00 49.28 190 GLY A N 1
ATOM 1478 C CA . GLY A 1 190 ? 70.852 8.943 -60.166 1.00 49.28 190 GLY A CA 1
ATOM 1479 C C . GLY A 1 190 ? 72.153 9.728 -60.045 1.00 49.28 190 GLY A C 1
ATOM 1480 O O . GLY A 1 190 ? 72.101 10.972 -59.906 1.00 49.28 190 GLY A O 1
#

Foldseek 3Di:
DDDPDDDCVVVPPDPPDDPPCPPQDPQPDPVSVVVVCVVVVPPDPDDPPDPLVNVLVVLVVLLVVLVVVLVVLVVQLVVLVVQLVPDPDPVSVVVSVVSNVVSVVSNVVSVVVNVVSVVVNVVSVVVVVVVVVVVVVVVVVVVVVVVVVVVVVVVVVVVVVVVVVVCVVPNDDQDVVNVVVVVVVVPDDD

Secondary structure (DSSP, 8-state):
-------GGGS----SS-GGGSSS----SHHHHHHHHHHTT---SS-S---HHHHHHHHHHHHHHHHHHHHHHHHHHHHHHHHHHH-S-HHHHHHHHHHHHHHHHHHHHHHHHHHHHHHHHHHHHHHHHHHHHHHHHHHHHHHHHHHHHHHHHHHHHHHHHHHHHHHHHH-SPPPHHHHHHHHHHSS---

pLDDT: mean 80.28, std 15.77, range [42.22, 97.69]